Protein AF-A0A450Y721-F1 (afdb_monomer_lite)

Sequence (202 aa):
MKQEQLNRITELVCGIVNGYVQFIPASYPIFHYACNVLQFAWAVDANLEQLTRARTPQRGKEDDSDPEPIRKMDSSLSSEPRQPQPKLQPRPLVFIKEALLSELPAEHRCWTGNDANKRGYNGRIPAGENPVYLELHWRKDSKASRKLVGGFILDVTALEKEGYLVGLSDGDIRVRLMREPDGRVYVGRSVEKRIPIGEVST

Radius of gyration: 28.87 Å; chains: 1; bounding box: 76×50×80 Å

Structure (mmCIF, N/CA/C/O backbone):
data_AF-A0A450Y721-F1
#
_entry.id   AF-A0A450Y721-F1
#
loop_
_atom_site.group_PDB
_atom_site.id
_atom_site.type_symbol
_atom_site.label_atom_id
_atom_site.label_alt_id
_atom_site.label_comp_id
_atom_site.label_asym_id
_atom_site.label_entity_id
_atom_site.label_seq_id
_atom_site.pdbx_PDB_ins_code
_atom_site.Cartn_x
_atom_site.Cartn_y
_atom_site.Cartn_z
_atom_site.occupancy
_atom_site.B_iso_or_equiv
_atom_site.auth_seq_id
_atom_site.auth_comp_id
_atom_site.auth_asym_id
_atom_site.auth_atom_id
_atom_site.pdbx_PDB_model_num
ATOM 1 N N . MET A 1 1 ? -58.590 12.164 -2.525 1.00 57.12 1 MET A N 1
ATOM 2 C CA . MET A 1 1 ? -58.263 11.431 -3.772 1.00 57.12 1 MET A CA 1
ATOM 3 C C . MET A 1 1 ? -56.790 11.482 -4.192 1.00 57.12 1 MET A C 1
ATOM 5 O O . MET A 1 1 ? -56.343 10.506 -4.769 1.00 57.12 1 MET A O 1
ATOM 9 N N . LYS A 1 2 ? -56.000 12.534 -3.910 1.00 58.25 2 LYS A N 1
ATOM 10 C CA . LYS A 1 2 ? -54.572 12.569 -4.317 1.00 58.25 2 LYS A CA 1
ATOM 11 C C . LYS A 1 2 ? -53.644 11.643 -3.502 1.00 58.25 2 LYS A C 1
ATOM 13 O O . LYS A 1 2 ? -52.660 11.157 -4.041 1.00 58.25 2 LYS A O 1
ATOM 18 N N . GLN A 1 3 ? -53.982 11.357 -2.240 1.00 57.00 3 GLN A N 1
ATOM 19 C CA . GLN A 1 3 ? -53.162 10.529 -1.339 1.00 57.00 3 GLN A CA 1
ATOM 20 C C . GLN A 1 3 ? -53.072 9.055 -1.782 1.00 57.00 3 GLN A C 1
ATOM 22 O O . GLN A 1 3 ? -52.007 8.452 -1.724 1.00 57.00 3 GLN A O 1
ATOM 27 N N . GLU A 1 4 ? -54.175 8.477 -2.271 1.00 65.31 4 GLU A N 1
ATOM 28 C CA . GLU A 1 4 ? -54.219 7.059 -2.666 1.00 65.31 4 GLU A CA 1
ATOM 29 C C . GLU A 1 4 ? -53.397 6.763 -3.924 1.00 65.31 4 GLU A C 1
ATOM 31 O O . GLU A 1 4 ? -52.834 5.677 -4.051 1.00 65.31 4 GLU A O 1
ATOM 36 N N . GLN A 1 5 ? -53.287 7.726 -4.845 1.00 63.75 5 GLN A N 1
ATOM 37 C CA . GLN A 1 5 ? -52.434 7.562 -6.023 1.00 63.75 5 GLN A CA 1
ATOM 38 C C . GLN A 1 5 ? -50.950 7.568 -5.661 1.00 63.75 5 GLN A C 1
ATOM 40 O O . GLN A 1 5 ? -50.189 6.804 -6.251 1.00 63.75 5 GLN A O 1
ATOM 45 N N . LEU A 1 6 ? -50.547 8.369 -4.668 1.00 66.94 6 LEU A N 1
ATOM 46 C CA . LEU A 1 6 ? -49.163 8.392 -4.204 1.00 66.94 6 LEU A CA 1
ATOM 47 C C . LEU A 1 6 ? -48.770 7.042 -3.587 1.00 66.94 6 LEU A C 1
ATOM 49 O O . LEU A 1 6 ? -47.728 6.497 -3.934 1.00 66.94 6 LEU A O 1
ATOM 53 N N . ASN A 1 7 ? -49.643 6.454 -2.762 1.00 70.69 7 ASN A N 1
ATOM 54 C CA . ASN A 1 7 ? -49.377 5.156 -2.135 1.00 70.69 7 ASN A CA 1
ATOM 55 C C . ASN A 1 7 ? -49.249 4.022 -3.162 1.00 70.69 7 ASN A C 1
ATOM 57 O O . ASN A 1 7 ? -48.332 3.213 -3.059 1.00 70.69 7 ASN A O 1
ATOM 61 N N . ARG A 1 8 ? -50.095 4.003 -4.202 1.00 69.81 8 ARG A N 1
ATOM 62 C CA . ARG A 1 8 ? -50.009 2.980 -5.260 1.00 69.81 8 ARG A CA 1
ATOM 63 C C . ARG A 1 8 ? -48.733 3.079 -6.092 1.00 69.81 8 ARG A C 1
ATOM 65 O O . ARG A 1 8 ? -48.189 2.054 -6.493 1.00 69.81 8 ARG A O 1
ATOM 72 N N . ILE A 1 9 ? -48.255 4.294 -6.363 1.00 73.06 9 ILE A N 1
ATOM 73 C CA . ILE A 1 9 ? -46.997 4.494 -7.096 1.00 73.06 9 ILE A CA 1
ATOM 74 C C . ILE A 1 9 ? -45.816 4.036 -6.236 1.00 73.06 9 ILE A C 1
ATOM 76 O O . ILE A 1 9 ? -44.946 3.324 -6.732 1.00 73.06 9 ILE A O 1
ATOM 80 N N . THR A 1 10 ? -45.809 4.379 -4.947 1.00 74.00 10 THR A N 1
ATOM 81 C CA . THR A 1 10 ? -44.752 3.959 -4.020 1.00 74.00 10 THR A CA 1
ATOM 82 C C . THR A 1 10 ? -44.690 2.438 -3.883 1.00 74.00 10 THR A C 1
ATOM 84 O O . THR A 1 10 ? -43.612 1.863 -4.001 1.00 74.00 10 THR A O 1
ATOM 87 N N . GLU A 1 11 ? -45.832 1.765 -3.723 1.00 75.62 11 GLU A N 1
ATOM 88 C CA . GLU A 1 11 ? -45.885 0.298 -3.645 1.00 75.62 11 GLU A CA 1
ATOM 89 C C . GLU A 1 11 ? -45.381 -0.377 -4.929 1.00 75.62 11 GLU A C 1
ATOM 91 O O . GLU A 1 11 ? -44.625 -1.348 -4.857 1.00 75.62 11 GLU A O 1
ATOM 96 N N . LEU A 1 12 ? -45.727 0.165 -6.103 1.00 75.31 12 LEU A N 1
ATOM 97 C CA . LEU A 1 12 ? -45.249 -0.343 -7.390 1.00 75.31 12 LEU A CA 1
ATOM 98 C C . LEU A 1 12 ? -43.723 -0.217 -7.516 1.00 75.31 12 LEU A C 1
ATOM 100 O O . LEU A 1 12 ? -43.051 -1.170 -7.911 1.00 75.31 12 LEU A O 1
ATOM 104 N N . VAL A 1 13 ? -43.169 0.945 -7.158 1.00 73.62 13 VAL A N 1
ATOM 105 C CA . VAL A 1 13 ? -41.721 1.190 -7.216 1.00 73.62 13 VAL A CA 1
ATOM 106 C C . VAL A 1 13 ? -40.985 0.284 -6.228 1.00 73.62 13 VAL A C 1
ATOM 108 O O . VAL A 1 13 ? -40.003 -0.353 -6.607 1.00 73.62 13 VAL A O 1
ATOM 111 N N . CYS A 1 14 ? -41.486 0.144 -4.998 1.00 72.94 14 CYS A N 1
ATOM 112 C CA . CYS A 1 14 ? -40.906 -0.759 -4.006 1.00 72.94 14 CYS A CA 1
ATOM 113 C C . CYS A 1 14 ? -40.940 -2.223 -4.467 1.00 72.94 14 CYS A C 1
ATOM 115 O O . CYS A 1 14 ? -39.942 -2.924 -4.309 1.00 72.94 14 CYS A O 1
ATOM 117 N N . GLY A 1 15 ? -42.036 -2.678 -5.083 1.00 73.75 15 GLY A N 1
ATOM 118 C CA . GLY A 1 15 ? -42.156 -4.042 -5.606 1.00 73.75 15 GLY A CA 1
ATOM 119 C C . GLY A 1 15 ? -41.152 -4.350 -6.720 1.00 73.75 15 GLY A C 1
ATOM 120 O O . GLY A 1 15 ? -40.503 -5.397 -6.693 1.00 73.75 15 GLY A O 1
ATOM 121 N N . ILE A 1 16 ? -40.965 -3.418 -7.662 1.00 71.25 16 ILE A N 1
ATOM 122 C CA . ILE A 1 16 ? -39.986 -3.561 -8.751 1.00 71.25 16 ILE A CA 1
ATOM 123 C C . ILE A 1 16 ? -38.564 -3.611 -8.184 1.00 71.25 16 ILE A C 1
ATOM 125 O O . ILE A 1 16 ? -37.796 -4.506 -8.533 1.00 71.25 16 ILE A O 1
ATOM 129 N N . VAL A 1 17 ? -38.217 -2.699 -7.271 1.00 72.75 17 VAL A N 1
ATOM 130 C CA . VAL A 1 17 ? -36.879 -2.662 -6.662 1.00 72.75 17 VAL A CA 1
ATOM 131 C C . VAL A 1 17 ? -36.587 -3.962 -5.909 1.00 72.75 17 VAL A C 1
ATOM 133 O O . VAL A 1 17 ? -35.519 -4.540 -6.096 1.00 72.75 17 VAL A O 1
ATOM 136 N N . ASN A 1 18 ? -37.542 -4.483 -5.133 1.00 71.75 18 ASN A N 1
ATOM 137 C CA . ASN A 1 18 ? -37.335 -5.714 -4.365 1.00 71.75 18 ASN A CA 1
ATOM 138 C C . ASN A 1 18 ? -37.150 -6.951 -5.258 1.00 71.75 18 ASN A C 1
ATOM 140 O O . ASN A 1 18 ? -36.346 -7.825 -4.938 1.00 71.75 18 ASN A O 1
ATOM 144 N N . GLY A 1 19 ? -37.853 -7.011 -6.395 1.00 70.00 19 GLY A N 1
ATOM 145 C CA . GLY A 1 19 ? -37.678 -8.077 -7.381 1.00 70.00 19 GLY A CA 1
ATOM 146 C C . GLY A 1 19 ? -36.284 -8.067 -8.009 1.00 70.00 19 GLY A C 1
ATOM 147 O O . GLY A 1 19 ? -35.647 -9.111 -8.096 1.00 70.00 19 GLY A O 1
ATOM 148 N N . TYR A 1 20 ? -35.770 -6.892 -8.384 1.00 63.34 20 TYR A N 1
ATOM 149 C CA . TYR A 1 20 ? -34.444 -6.767 -9.003 1.00 63.34 20 TYR A CA 1
ATOM 150 C C . TYR A 1 20 ? -33.285 -6.989 -8.023 1.00 63.34 20 TYR A C 1
ATOM 152 O O . TYR A 1 20 ? -32.256 -7.531 -8.423 1.00 63.34 20 TYR A O 1
ATOM 160 N N . VAL A 1 21 ? -33.452 -6.636 -6.744 1.00 63.94 21 VAL A N 1
ATOM 161 C CA . VAL A 1 21 ? -32.428 -6.850 -5.704 1.00 63.94 21 VAL A CA 1
ATOM 162 C C . VAL A 1 21 ? -32.103 -8.338 -5.513 1.00 63.94 21 VAL A C 1
ATOM 164 O O . VAL A 1 21 ? -30.959 -8.671 -5.219 1.00 63.94 21 VAL A O 1
ATOM 167 N N . GLN A 1 22 ? -33.051 -9.248 -5.761 1.00 62.72 22 GLN A N 1
ATOM 168 C CA . GLN A 1 22 ? -32.818 -10.696 -5.639 1.00 62.72 22 GLN A CA 1
ATOM 169 C C . GLN A 1 22 ? -32.017 -11.306 -6.802 1.00 62.72 22 GLN A C 1
ATOM 171 O O . GLN A 1 22 ? -31.478 -12.400 -6.656 1.00 62.72 22 GLN A O 1
ATOM 176 N N . PHE A 1 23 ? -31.909 -10.614 -7.942 1.00 62.78 23 PHE A N 1
ATOM 177 C CA . PHE A 1 23 ? -31.163 -11.094 -9.115 1.00 62.78 23 PHE A CA 1
ATOM 178 C C . PHE A 1 23 ? -29.734 -10.550 -9.199 1.00 62.78 23 PHE A C 1
ATOM 180 O O . PHE A 1 23 ? -28.995 -10.910 -10.116 1.00 62.78 23 PHE A O 1
ATOM 187 N N . ILE A 1 24 ? -29.327 -9.690 -8.263 1.00 58.62 24 ILE A N 1
ATOM 188 C CA . ILE A 1 24 ? -27.982 -9.121 -8.239 1.00 58.62 24 ILE A CA 1
ATOM 189 C C . ILE A 1 24 ? -27.098 -10.009 -7.353 1.00 58.62 24 ILE A C 1
ATOM 191 O O . ILE A 1 24 ? -27.378 -10.151 -6.162 1.00 58.62 24 ILE A O 1
ATOM 195 N N . PRO A 1 25 ? -26.021 -10.609 -7.893 1.00 59.34 25 PRO A N 1
ATOM 196 C CA . PRO A 1 25 ? -25.064 -11.356 -7.088 1.00 59.34 25 PRO A CA 1
ATOM 197 C C . PRO A 1 25 ? -24.488 -10.455 -5.992 1.00 59.34 25 PRO A C 1
ATOM 199 O O . PRO A 1 25 ? -24.075 -9.329 -6.277 1.00 59.34 25 PRO A O 1
ATOM 202 N N . ALA A 1 26 ? -24.401 -10.962 -4.759 1.00 58.34 26 ALA A N 1
ATOM 203 C CA . ALA A 1 26 ? -23.894 -10.236 -3.584 1.00 58.34 26 ALA A CA 1
ATOM 204 C C . ALA A 1 26 ? -22.442 -9.714 -3.719 1.00 58.34 26 ALA A C 1
ATOM 206 O O . ALA A 1 26 ? -21.921 -9.074 -2.815 1.00 58.34 26 ALA A O 1
ATOM 207 N N . SER A 1 27 ? -21.776 -9.983 -4.843 1.00 51.97 27 SER A N 1
ATOM 208 C CA . SER A 1 27 ? -20.380 -9.660 -5.123 1.00 51.97 27 SER A CA 1
ATOM 209 C C . SER A 1 27 ? -20.156 -8.336 -5.866 1.00 51.97 27 SER A C 1
ATOM 211 O O . SER A 1 27 ? -19.014 -8.030 -6.203 1.00 51.97 27 SER A O 1
ATOM 213 N N . TYR A 1 28 ? -21.190 -7.526 -6.136 1.00 60.56 28 TYR A N 1
ATOM 214 C CA . TYR A 1 28 ? -21.007 -6.244 -6.832 1.00 60.56 28 TYR A CA 1
ATOM 215 C C . TYR A 1 28 ? -20.914 -5.041 -5.867 1.00 60.56 28 TYR A C 1
ATOM 217 O O . TYR A 1 28 ? -21.938 -4.558 -5.372 1.00 60.56 28 TYR A O 1
ATOM 225 N N . PRO A 1 29 ? -19.714 -4.459 -5.658 1.00 57.09 29 PRO A N 1
ATOM 226 C CA . PRO A 1 29 ? -19.491 -3.371 -4.694 1.00 57.09 29 PRO A CA 1
ATOM 227 C C . PRO A 1 29 ? -20.223 -2.061 -5.040 1.00 57.09 29 PRO A C 1
ATOM 229 O O . PRO A 1 29 ? -20.464 -1.230 -4.167 1.00 57.09 29 PRO A O 1
ATOM 232 N N . ILE A 1 30 ? -20.629 -1.881 -6.301 1.00 63.06 30 ILE A N 1
ATOM 233 C CA . ILE A 1 30 ? -21.377 -0.701 -6.769 1.00 63.06 30 ILE A CA 1
ATOM 234 C C . ILE A 1 30 ? -22.778 -0.646 -6.134 1.00 63.06 30 ILE A C 1
ATOM 236 O O . ILE A 1 30 ? -23.255 0.435 -5.786 1.00 63.06 30 ILE A O 1
ATOM 240 N N . PHE A 1 31 ? -23.422 -1.799 -5.921 1.00 60.81 31 PHE A N 1
ATOM 241 C CA . PHE A 1 31 ? -24.754 -1.851 -5.314 1.00 60.81 31 PHE A CA 1
ATOM 242 C C . PHE A 1 31 ? -24.711 -1.581 -3.810 1.00 60.81 31 PHE A C 1
ATOM 244 O O . PHE A 1 31 ? -25.568 -0.862 -3.305 1.00 60.81 31 PHE A O 1
ATOM 251 N N . HIS A 1 32 ? -23.669 -2.040 -3.110 1.00 58.03 32 HIS A N 1
ATOM 252 C CA . HIS A 1 32 ? -23.455 -1.684 -1.703 1.00 58.03 32 HIS A CA 1
ATOM 253 C C . HIS A 1 32 ? -23.290 -0.174 -1.510 1.00 58.03 32 HIS A C 1
ATOM 255 O O . HIS A 1 32 ? -23.873 0.398 -0.590 1.00 58.03 32 HIS A O 1
ATOM 261 N N . TYR A 1 33 ? -22.555 0.487 -2.409 1.00 62.91 33 TYR A N 1
ATOM 262 C CA . TYR A 1 33 ? -22.406 1.939 -2.369 1.00 62.91 33 TYR A CA 1
ATOM 263 C C . TYR A 1 33 ? -23.746 2.658 -2.593 1.00 62.91 33 TYR A C 1
ATOM 265 O O . TYR A 1 33 ? -24.112 3.533 -1.812 1.00 62.91 33 TYR A O 1
ATOM 273 N N . ALA A 1 34 ? -24.521 2.251 -3.605 1.00 63.84 34 ALA A N 1
ATOM 274 C CA . ALA A 1 34 ? -25.825 2.853 -3.892 1.00 63.84 34 ALA A CA 1
ATOM 275 C C . ALA A 1 34 ? -26.848 2.637 -2.758 1.00 63.84 34 ALA A C 1
ATOM 277 O O . ALA A 1 34 ? -27.565 3.570 -2.393 1.00 63.84 34 ALA A O 1
ATOM 278 N N . CYS A 1 35 ? -26.884 1.443 -2.156 1.00 63.19 35 CYS A N 1
ATOM 279 C CA . CYS A 1 35 ? -27.754 1.145 -1.016 1.00 63.19 35 CYS A CA 1
ATOM 280 C C . CYS A 1 35 ? -27.382 1.962 0.229 1.00 63.19 35 CYS A C 1
ATOM 282 O O . CYS A 1 35 ? -28.279 2.500 0.878 1.00 63.19 35 CYS A O 1
ATOM 284 N N . ASN A 1 36 ? -26.088 2.125 0.530 1.00 58.69 36 ASN A N 1
ATOM 285 C CA . ASN A 1 36 ? -25.644 2.961 1.650 1.00 58.69 36 ASN A CA 1
ATOM 286 C C . ASN A 1 36 ? -26.001 4.440 1.445 1.00 58.69 36 ASN A C 1
ATOM 288 O O . ASN A 1 36 ? -26.450 5.092 2.384 1.00 58.69 36 ASN A O 1
ATOM 292 N N . VAL A 1 37 ? -25.871 4.969 0.223 1.00 62.88 37 VAL A N 1
ATOM 293 C CA . VAL A 1 37 ? -26.264 6.356 -0.092 1.00 62.88 37 VAL A CA 1
ATOM 294 C C . VAL A 1 37 ? -27.774 6.563 0.080 1.00 62.88 37 VAL A C 1
ATOM 296 O O . VAL A 1 37 ? -28.194 7.572 0.648 1.00 62.88 37 VAL A O 1
ATOM 299 N N . LEU A 1 38 ? -28.597 5.600 -0.348 1.00 60.16 38 LEU A N 1
ATOM 300 C CA . LEU A 1 38 ? -30.054 5.649 -0.171 1.00 60.16 38 LEU A CA 1
ATOM 301 C C . LEU A 1 38 ? -30.474 5.560 1.305 1.00 60.16 38 LEU A C 1
ATOM 303 O O . LEU A 1 38 ? -31.332 6.328 1.736 1.00 60.16 38 LEU A O 1
ATOM 307 N N . GLN A 1 39 ? -29.842 4.689 2.099 1.00 59.72 39 GLN A N 1
ATOM 308 C CA . GLN A 1 39 ? -30.089 4.617 3.545 1.00 59.72 39 GLN A CA 1
ATOM 309 C C . GLN A 1 39 ? -29.704 5.919 4.259 1.00 59.72 39 GLN A C 1
ATOM 311 O O . GLN A 1 39 ? -30.430 6.376 5.143 1.00 59.72 39 GLN A O 1
ATOM 316 N N . PHE A 1 40 ? -28.604 6.554 3.847 1.00 55.31 40 PHE A N 1
ATOM 317 C CA . PHE A 1 40 ? -28.163 7.824 4.421 1.00 55.31 40 PHE A CA 1
ATOM 318 C C . PHE A 1 40 ? -29.139 8.966 4.111 1.00 55.31 40 PHE A C 1
ATOM 320 O O . PHE A 1 40 ? -29.462 9.760 4.992 1.00 55.31 40 PHE A O 1
ATOM 327 N N . ALA A 1 41 ? -29.669 9.018 2.885 1.00 50.47 41 ALA A N 1
ATOM 328 C CA . ALA A 1 41 ? -30.660 10.019 2.495 1.00 50.47 41 ALA A CA 1
ATOM 329 C C . ALA A 1 41 ? -31.963 9.906 3.309 1.00 50.47 41 ALA A C 1
ATOM 331 O O . ALA A 1 41 ? -32.549 10.925 3.663 1.00 50.47 41 ALA A O 1
ATOM 332 N N . TRP A 1 42 ? -32.391 8.690 3.663 1.00 54.09 42 TRP A N 1
ATOM 333 C CA . TRP A 1 42 ? -33.589 8.474 4.487 1.00 54.09 42 TRP A CA 1
ATOM 334 C C . TRP A 1 42 ? -33.360 8.756 5.981 1.00 54.09 42 TRP A C 1
ATOM 336 O O . TRP A 1 42 ? -34.272 9.214 6.667 1.00 54.09 42 TRP A O 1
ATOM 346 N N . ALA A 1 43 ? -32.145 8.549 6.497 1.00 52.62 43 ALA A N 1
ATOM 347 C CA . ALA A 1 43 ? -31.814 8.837 7.896 1.00 52.62 43 ALA A CA 1
ATOM 348 C C . ALA A 1 43 ? -31.705 10.344 8.209 1.00 52.62 43 ALA A C 1
ATOM 350 O O . ALA A 1 43 ? -31.895 10.757 9.358 1.00 52.62 43 ALA A O 1
ATOM 351 N N . VAL A 1 44 ? -31.401 11.175 7.207 1.00 50.22 44 VAL A N 1
ATOM 352 C CA . VAL A 1 44 ? -31.315 12.638 7.364 1.00 50.22 44 VAL A CA 1
ATOM 353 C C . VAL A 1 44 ? -32.697 13.263 7.574 1.00 50.22 44 VAL A C 1
ATOM 355 O O . VAL A 1 44 ? -32.826 14.172 8.394 1.00 50.22 44 VAL A O 1
ATOM 358 N N . ASP A 1 45 ? -33.735 12.737 6.922 1.00 47.91 45 ASP A N 1
ATOM 359 C CA . ASP A 1 45 ? -35.102 13.263 7.043 1.00 47.91 45 ASP A CA 1
ATOM 360 C C . ASP A 1 45 ? -35.683 13.009 8.451 1.00 47.91 45 ASP A C 1
ATOM 362 O O . ASP A 1 45 ? -36.275 13.891 9.071 1.00 47.91 45 ASP A O 1
ATOM 366 N N . ALA A 1 46 ? -35.389 11.840 9.036 1.00 51.62 46 ALA A N 1
ATOM 367 C CA . ALA A 1 46 ? -35.827 11.485 10.390 1.00 51.62 46 ALA A CA 1
ATOM 368 C C . ALA A 1 46 ? -35.151 12.312 11.507 1.00 51.62 46 ALA A C 1
ATOM 370 O O . ALA A 1 46 ? -35.719 12.489 12.586 1.00 51.62 46 ALA A O 1
ATOM 371 N N . ASN A 1 47 ? -33.939 12.829 11.272 1.00 52.53 47 ASN A N 1
ATOM 372 C CA . ASN A 1 47 ? -33.203 13.618 12.267 1.00 52.53 47 ASN A CA 1
ATOM 373 C C . ASN A 1 47 ? -33.581 15.106 12.266 1.00 52.53 47 ASN A C 1
ATOM 375 O O . ASN A 1 47 ? -33.412 15.780 13.287 1.00 52.53 47 ASN A O 1
ATOM 379 N N . LEU A 1 48 ? -34.120 15.628 11.159 1.00 50.41 48 LEU A N 1
ATOM 380 C CA . LEU A 1 48 ? -34.519 17.033 11.075 1.00 50.41 48 LEU A CA 1
ATOM 381 C C . LEU A 1 48 ? -35.732 17.340 11.975 1.00 50.41 48 LEU A C 1
ATOM 383 O O . LEU A 1 48 ? -35.783 18.412 12.582 1.00 50.41 48 LEU A O 1
ATOM 387 N N . GLU A 1 49 ? -36.642 16.376 12.163 1.00 48.38 49 GLU A N 1
ATOM 388 C CA . GLU A 1 49 ? -37.788 16.520 13.074 1.00 48.38 49 GLU A CA 1
ATOM 389 C C . GLU A 1 49 ? -37.403 16.498 14.565 1.00 48.38 49 GLU A C 1
ATOM 391 O O . GLU A 1 49 ? -38.049 17.162 15.381 1.00 48.38 49 GLU A O 1
ATOM 396 N N . GLN A 1 50 ? -36.337 15.787 14.958 1.00 51.16 50 GLN A N 1
ATOM 397 C CA . GLN A 1 50 ? -35.911 15.758 16.366 1.00 51.16 50 GLN A CA 1
ATOM 398 C C . GLN A 1 50 ? -35.241 17.067 16.805 1.00 51.16 50 GLN A C 1
ATOM 400 O O . GLN A 1 50 ? -35.402 17.494 17.952 1.00 51.16 50 GLN A O 1
ATOM 405 N N . LEU A 1 51 ? -34.547 17.755 15.893 1.00 44.22 51 LEU A N 1
ATOM 406 C CA . LEU A 1 51 ? -33.814 18.982 16.210 1.00 44.22 51 LEU A CA 1
ATOM 407 C C . LEU A 1 51 ? -34.742 20.170 16.531 1.00 44.22 51 LEU A C 1
ATOM 409 O O . LEU A 1 51 ? -34.349 21.085 17.255 1.00 44.22 51 LEU A O 1
ATOM 413 N N . THR A 1 52 ? -35.991 20.161 16.051 1.00 45.94 52 THR A N 1
ATOM 414 C CA . THR A 1 52 ? -36.927 21.280 16.270 1.00 45.94 52 THR A CA 1
ATOM 415 C C . THR A 1 52 ? -37.613 21.248 17.645 1.00 45.94 52 THR A C 1
ATOM 417 O O . THR A 1 52 ? -38.220 22.239 18.046 1.00 45.94 52 THR A O 1
ATOM 420 N N . ARG A 1 53 ? -37.502 20.155 18.419 1.00 48.03 53 ARG A N 1
ATOM 421 C CA . ARG A 1 53 ? -38.249 19.982 19.684 1.00 48.03 53 ARG A CA 1
ATOM 422 C C . ARG A 1 53 ? -37.486 20.363 20.962 1.00 48.03 53 ARG A C 1
ATOM 424 O O . ARG A 1 53 ? -38.090 20.394 22.028 1.00 48.03 53 ARG A O 1
ATOM 431 N N . ALA A 1 54 ? -36.190 20.672 20.881 1.00 43.84 54 ALA A N 1
ATOM 432 C CA . ALA A 1 54 ? -35.301 20.737 22.052 1.00 43.84 54 ALA A CA 1
ATOM 433 C C . ALA A 1 54 ? -34.822 22.148 22.467 1.00 43.84 54 ALA A C 1
ATOM 435 O O . ALA A 1 54 ? -33.762 22.280 23.077 1.00 43.84 54 ALA A O 1
ATOM 436 N N . ARG A 1 55 ? -35.560 23.227 22.164 1.00 45.00 55 ARG A N 1
ATOM 437 C CA . ARG A 1 55 ? -35.196 24.580 22.636 1.00 45.00 55 ARG A CA 1
ATOM 438 C C . ARG A 1 55 ? -36.338 25.281 23.366 1.00 45.00 55 ARG A C 1
ATOM 440 O O . ARG A 1 55 ? -37.139 25.996 22.777 1.00 45.00 55 ARG A O 1
ATOM 447 N N . THR A 1 56 ? -36.349 25.144 24.689 1.00 36.50 56 THR A N 1
ATOM 448 C CA . THR A 1 56 ? -36.923 26.131 25.620 1.00 36.50 56 THR A CA 1
ATOM 449 C C . THR A 1 56 ? -36.033 26.179 26.878 1.00 36.50 56 THR A C 1
ATOM 451 O O . THR A 1 56 ? -35.571 25.121 27.303 1.00 36.50 56 THR A O 1
ATOM 454 N N . PRO A 1 57 ? -35.698 27.365 27.431 1.00 47.00 57 PRO A N 1
ATOM 455 C CA . PRO A 1 57 ? -34.527 27.543 28.295 1.00 47.00 57 PRO A CA 1
ATOM 456 C C . PRO A 1 57 ? -34.857 27.466 29.794 1.00 47.00 57 PRO A C 1
ATOM 458 O O . PRO A 1 57 ? -35.905 27.946 30.225 1.00 47.00 57 PRO A O 1
ATOM 461 N N . GLN A 1 58 ? -33.919 26.961 30.604 1.00 39.19 58 GLN A N 1
ATOM 462 C CA . GLN A 1 58 ? -33.925 27.148 32.058 1.00 39.19 58 GLN A CA 1
ATOM 463 C C . GLN A 1 58 ? -32.717 27.963 32.534 1.00 39.19 58 GLN A C 1
ATOM 465 O O . GLN A 1 58 ? -31.619 27.896 31.990 1.00 39.19 58 GLN A O 1
ATOM 470 N N . ARG A 1 59 ? -33.015 28.790 33.535 1.00 39.25 59 ARG A N 1
ATOM 471 C CA . ARG A 1 59 ? -32.299 29.945 34.072 1.00 39.25 59 ARG A CA 1
ATOM 472 C C . ARG A 1 59 ? -31.989 29.678 35.547 1.00 39.25 59 ARG A C 1
ATOM 474 O O . ARG A 1 59 ? -32.865 29.178 36.247 1.00 39.25 59 ARG A O 1
ATOM 481 N N . GLY A 1 60 ? -30.832 30.150 36.013 1.00 36.44 60 GLY A N 1
ATOM 482 C CA . GLY A 1 60 ? -30.450 30.277 37.433 1.00 36.44 60 GLY A CA 1
ATOM 483 C C . GLY A 1 60 ? -29.349 29.291 37.842 1.00 36.44 60 GLY A C 1
ATOM 484 O O . GLY A 1 60 ? -29.306 28.193 37.310 1.00 36.44 60 GLY A O 1
ATOM 485 N N . LYS A 1 61 ? -28.435 29.595 38.763 1.00 40.53 61 LYS A N 1
ATOM 486 C CA . LYS A 1 61 ? -28.175 30.781 39.598 1.00 40.53 61 LYS A CA 1
ATOM 487 C C . LYS A 1 61 ? -26.790 30.568 40.252 1.00 40.53 61 LYS A C 1
ATOM 489 O O . LYS A 1 61 ? -26.353 29.425 40.357 1.00 40.53 61 LYS A O 1
ATOM 494 N N . GLU A 1 62 ? -26.146 31.667 40.629 1.00 44.06 62 GLU A N 1
ATOM 495 C CA . GLU A 1 62 ? -24.861 31.797 41.342 1.00 44.06 62 GLU A CA 1
ATOM 496 C C . GLU A 1 62 ? -24.821 31.146 42.738 1.00 44.06 62 GLU A C 1
ATOM 498 O O . GLU A 1 62 ? -25.868 31.015 43.368 1.00 44.06 62 GLU A O 1
ATOM 503 N N . ASP A 1 63 ? -23.607 30.777 43.178 1.00 38.81 63 ASP A N 1
ATOM 504 C CA . ASP A 1 63 ? -22.963 31.035 44.496 1.00 38.81 63 ASP A CA 1
ATOM 505 C C . ASP A 1 63 ? -21.744 30.086 44.598 1.00 38.81 63 ASP A C 1
ATOM 507 O O . ASP A 1 63 ? -21.884 28.880 44.410 1.00 38.81 63 ASP A O 1
ATOM 511 N N . ASP A 1 64 ? -20.486 30.535 44.572 1.00 42.56 64 ASP A N 1
ATOM 512 C CA . ASP A 1 64 ? -19.691 31.331 45.532 1.00 42.56 64 ASP A CA 1
ATOM 513 C C . ASP A 1 64 ? -19.252 30.563 46.798 1.00 42.56 64 ASP A C 1
ATOM 515 O O . ASP A 1 64 ? -20.046 29.880 47.442 1.00 42.56 64 ASP A O 1
ATOM 519 N N . SER A 1 65 ? -17.982 30.776 47.170 1.00 41.31 65 SER A N 1
ATOM 520 C CA . SER A 1 65 ? -17.249 30.357 48.387 1.00 41.31 65 SER A CA 1
ATOM 521 C C . SER A 1 65 ? -16.311 29.134 48.307 1.00 41.31 65 SER A C 1
ATOM 523 O O . SER A 1 65 ? -16.693 27.993 48.558 1.00 41.31 65 SER A O 1
ATOM 525 N N . ASP A 1 66 ? -15.028 29.440 48.090 1.00 43.50 66 ASP A N 1
ATOM 526 C CA . ASP A 1 66 ? -13.842 28.799 48.704 1.00 43.50 66 ASP A CA 1
ATOM 527 C C . ASP A 1 66 ? -13.432 29.688 49.917 1.00 43.50 66 ASP A C 1
ATOM 529 O O . ASP A 1 66 ? -13.734 30.889 49.852 1.00 43.50 66 ASP A O 1
ATOM 533 N N . PRO A 1 67 ? -12.771 29.222 51.012 1.00 55.81 67 PRO A N 1
ATOM 534 C CA . PRO A 1 67 ? -11.419 28.645 50.933 1.00 55.81 67 PRO A CA 1
ATOM 535 C C . PRO A 1 67 ? -11.035 27.546 51.971 1.00 55.81 67 PRO A C 1
ATOM 537 O O . PRO A 1 67 ? -11.657 27.352 53.015 1.00 55.81 67 PRO A O 1
ATOM 540 N N . GLU A 1 68 ? -9.913 26.884 51.667 1.00 45.44 68 GLU A N 1
ATOM 541 C CA . GLU A 1 68 ? -9.030 25.997 52.465 1.00 45.44 68 GLU A CA 1
ATOM 542 C C . GLU A 1 68 ? -8.755 26.414 53.943 1.00 45.44 68 GLU A C 1
ATOM 544 O O . GLU A 1 68 ? -8.844 27.606 54.254 1.00 45.44 68 GLU A O 1
ATOM 549 N N . PRO A 1 69 ? -8.326 25.501 54.871 1.00 52.06 69 PRO A N 1
ATOM 550 C CA . PRO A 1 69 ? -6.897 25.114 54.946 1.00 52.06 69 PRO A CA 1
ATOM 551 C C . PRO A 1 69 ? -6.508 23.739 55.570 1.00 52.06 69 PRO A C 1
ATOM 553 O O . PRO A 1 69 ? -7.073 23.256 56.548 1.00 52.06 69 PRO A O 1
ATOM 556 N N . ILE A 1 70 ? -5.401 23.191 55.048 1.00 49.03 70 ILE A N 1
ATOM 557 C CA . ILE A 1 70 ? -4.243 22.566 55.733 1.00 49.03 70 ILE A CA 1
ATOM 558 C C . ILE A 1 70 ? -4.513 21.669 56.965 1.00 49.03 70 ILE A C 1
ATOM 560 O O . ILE A 1 70 ? -4.650 22.148 58.091 1.00 49.03 70 ILE A O 1
ATOM 564 N N . ARG A 1 71 ? -4.290 20.353 56.803 1.00 48.91 71 ARG A N 1
ATOM 565 C CA . ARG A 1 71 ? -3.671 19.510 57.847 1.00 48.91 71 ARG A CA 1
ATOM 566 C C . ARG A 1 71 ? -2.612 18.583 57.256 1.00 48.91 71 ARG A C 1
ATOM 568 O O . ARG A 1 71 ? -2.914 17.618 56.565 1.00 48.91 71 ARG A O 1
ATOM 575 N N . LYS A 1 72 ? -1.355 18.894 57.583 1.00 47.88 72 LYS A N 1
ATOM 576 C CA . LYS A 1 72 ? -0.224 17.965 57.540 1.00 47.88 72 LYS A CA 1
ATOM 577 C C . LYS A 1 72 ? -0.448 16.877 58.588 1.00 47.88 72 LYS A C 1
ATOM 579 O O . LYS A 1 72 ? -0.736 17.198 59.739 1.00 47.88 72 LYS A O 1
ATOM 584 N N . MET A 1 73 ? -0.249 15.622 58.210 1.00 56.22 73 MET A N 1
ATOM 585 C CA . MET A 1 73 ? 0.015 14.557 59.167 1.00 56.22 73 MET A CA 1
ATOM 586 C C . MET A 1 73 ? 1.014 13.590 58.541 1.00 56.22 73 MET A C 1
ATOM 588 O O . MET A 1 73 ? 0.698 12.828 57.631 1.00 56.22 73 MET A O 1
ATOM 592 N N . ASP A 1 74 ? 2.250 13.710 59.015 1.00 57.47 74 ASP A N 1
ATOM 593 C CA . ASP A 1 74 ? 3.319 12.744 58.836 1.00 57.47 74 ASP A CA 1
ATOM 594 C C . ASP A 1 74 ? 2.905 11.419 59.479 1.00 57.47 74 ASP A C 1
ATOM 596 O O . ASP A 1 74 ? 2.480 11.410 60.636 1.00 57.47 74 ASP A O 1
ATOM 600 N N . SER A 1 75 ? 3.061 10.299 58.772 1.00 44.44 75 SER A N 1
ATOM 601 C CA . SER A 1 75 ? 3.331 9.003 59.404 1.00 44.44 75 SER A CA 1
ATOM 602 C C . SER A 1 75 ? 3.722 7.936 58.386 1.00 44.44 75 SER A C 1
ATOM 604 O O . SER A 1 75 ? 2.925 7.488 57.570 1.00 44.44 75 SER A O 1
ATOM 606 N N . SER A 1 76 ? 4.963 7.488 58.567 1.00 45.03 76 SER A N 1
ATOM 607 C CA . SER A 1 76 ? 5.339 6.073 58.589 1.00 45.03 76 SER A CA 1
ATOM 608 C C . SER A 1 76 ? 5.437 5.331 57.255 1.00 45.03 76 SER A C 1
ATOM 610 O O . SER A 1 76 ? 4.521 4.661 56.793 1.00 45.03 76 SER A O 1
ATOM 612 N N . LEU A 1 77 ? 6.656 5.398 56.707 1.00 51.19 77 LEU A N 1
ATOM 613 C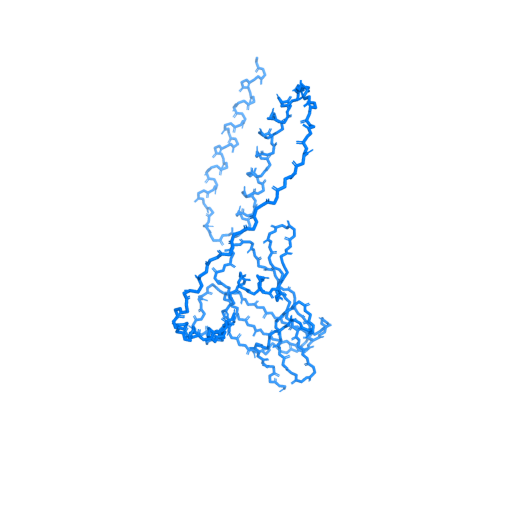 CA . LEU A 1 77 ? 7.473 4.255 56.275 1.00 51.19 77 LEU A CA 1
ATOM 614 C C . LEU A 1 77 ? 6.767 2.885 56.297 1.00 51.19 77 LEU A C 1
ATOM 616 O O . LEU A 1 77 ? 6.699 2.224 57.331 1.00 51.19 77 LEU A O 1
ATOM 620 N N . SER A 1 78 ? 6.387 2.412 55.112 1.00 43.34 78 SER A N 1
ATOM 621 C CA . SER A 1 78 ? 6.403 0.987 54.785 1.00 43.34 78 SER A CA 1
ATOM 622 C C . SER A 1 78 ? 7.249 0.817 53.527 1.00 43.34 78 SER A C 1
ATOM 624 O O . SER A 1 78 ? 6.809 1.045 52.401 1.00 43.34 78 SER A O 1
ATOM 626 N N . SER A 1 79 ? 8.528 0.517 53.731 1.00 46.22 79 SER A N 1
ATOM 627 C CA . SER A 1 79 ? 9.452 0.095 52.683 1.00 46.22 79 SER A CA 1
ATOM 628 C C . SER A 1 79 ? 9.167 -1.362 52.338 1.00 46.22 79 SER A C 1
ATOM 630 O O . SER A 1 79 ? 9.844 -2.274 52.808 1.00 46.22 79 SER A O 1
ATOM 632 N N . GLU A 1 80 ? 8.134 -1.571 51.531 1.00 49.09 80 GLU A N 1
ATOM 633 C CA . GLU A 1 80 ? 7.893 -2.841 50.860 1.00 49.09 80 GLU A CA 1
ATOM 634 C C . GLU A 1 80 ? 8.959 -3.020 49.758 1.00 49.09 80 GLU A C 1
ATOM 636 O O . GLU A 1 80 ? 9.215 -2.072 48.999 1.00 49.09 80 GLU A O 1
ATOM 641 N N . PRO A 1 81 ? 9.634 -4.181 49.657 1.00 49.38 81 PRO A N 1
ATOM 642 C CA . PRO A 1 81 ? 10.615 -4.420 48.611 1.00 49.38 81 PRO A CA 1
ATOM 643 C C . PRO A 1 81 ? 9.902 -4.376 47.262 1.00 49.38 81 PRO A C 1
ATOM 645 O O . PRO A 1 81 ? 9.217 -5.321 46.876 1.00 49.38 81 PRO A O 1
ATOM 648 N N . ARG A 1 82 ? 10.052 -3.262 46.536 1.00 41.34 82 ARG A N 1
ATOM 649 C CA . ARG A 1 82 ? 9.634 -3.158 45.138 1.00 41.34 82 ARG A CA 1
ATOM 650 C C . ARG A 1 82 ? 10.371 -4.248 44.372 1.00 41.34 82 ARG A C 1
ATOM 652 O O . ARG A 1 82 ? 11.538 -4.080 44.018 1.00 41.34 82 ARG A O 1
ATOM 659 N N . GLN A 1 83 ? 9.688 -5.368 44.133 1.00 59.41 83 GLN A N 1
ATOM 660 C CA . GLN A 1 83 ? 10.089 -6.316 43.108 1.00 59.41 83 GLN A CA 1
ATOM 661 C C . GLN A 1 83 ? 10.397 -5.503 41.845 1.00 59.41 83 GLN A C 1
ATOM 663 O O . GLN A 1 83 ? 9.605 -4.619 41.494 1.00 59.41 83 GLN A O 1
ATOM 668 N N . PRO A 1 84 ? 11.532 -5.750 41.170 1.00 54.91 84 PRO A N 1
ATOM 669 C CA . PRO A 1 84 ? 11.799 -5.124 39.893 1.00 54.91 84 PRO A CA 1
ATOM 670 C C . PRO A 1 84 ? 10.642 -5.496 38.971 1.00 54.91 84 PRO A C 1
ATOM 672 O O . PRO A 1 84 ? 10.524 -6.650 38.558 1.00 54.91 84 PRO A O 1
ATOM 675 N N . GLN A 1 85 ? 9.759 -4.535 38.684 1.00 53.56 85 GLN A N 1
ATOM 676 C CA . GLN A 1 85 ? 8.789 -4.706 37.618 1.00 53.56 85 GLN A CA 1
ATOM 677 C C . GLN A 1 85 ? 9.602 -5.096 36.384 1.00 53.56 85 GLN A C 1
ATOM 679 O O . GLN A 1 85 ? 10.555 -4.377 36.049 1.00 53.56 85 GLN A O 1
ATOM 684 N N . PRO A 1 86 ? 9.307 -6.239 35.742 1.00 50.72 86 PRO A N 1
ATOM 685 C CA . PRO A 1 86 ? 9.973 -6.587 34.506 1.00 50.72 86 PRO A CA 1
ATOM 686 C C . PRO A 1 86 ? 9.743 -5.407 33.574 1.00 50.72 86 PRO A C 1
ATOM 688 O O . PRO A 1 86 ? 8.597 -5.079 33.266 1.00 50.72 86 PRO A O 1
ATOM 691 N N . LYS A 1 87 ? 10.831 -4.713 33.205 1.00 41.91 87 LYS A N 1
ATOM 692 C CA . LYS A 1 87 ? 10.808 -3.684 32.167 1.00 41.91 87 LYS A CA 1
ATOM 693 C C . LYS A 1 87 ? 10.063 -4.320 31.006 1.00 41.91 87 LYS A C 1
ATOM 695 O O . LYS A 1 87 ? 10.585 -5.260 30.409 1.00 41.91 87 LYS A O 1
ATOM 700 N N . LEU A 1 88 ? 8.830 -3.870 30.769 1.00 41.81 88 LEU A N 1
ATOM 701 C CA . LEU A 1 88 ? 8.019 -4.259 29.627 1.00 41.81 88 LEU A CA 1
ATOM 702 C C . LEU A 1 88 ? 8.843 -3.860 28.413 1.00 41.81 88 LEU A C 1
ATOM 704 O O . LEU A 1 88 ? 8.836 -2.702 28.002 1.00 41.81 88 LEU A O 1
ATOM 708 N N . GLN A 1 89 ? 9.658 -4.789 27.919 1.00 41.78 89 GLN A N 1
ATOM 709 C CA . GLN A 1 89 ? 10.387 -4.570 26.690 1.00 41.78 89 GLN A CA 1
ATOM 710 C C . GLN A 1 89 ? 9.311 -4.300 25.639 1.00 41.78 89 GLN A C 1
ATOM 712 O O . GLN A 1 89 ? 8.370 -5.099 25.548 1.00 41.78 89 GLN A O 1
ATOM 717 N N . PRO A 1 90 ? 9.378 -3.169 24.916 1.00 49.06 90 PRO A N 1
ATOM 718 C CA . PRO A 1 90 ? 8.425 -2.888 23.864 1.00 49.06 90 PRO A CA 1
ATOM 719 C C . PRO A 1 90 ? 8.477 -4.069 22.905 1.00 49.06 90 PRO A C 1
ATOM 721 O O . PRO A 1 90 ? 9.493 -4.308 22.252 1.00 49.06 90 PRO A O 1
ATOM 724 N N . ARG A 1 91 ? 7.409 -4.872 22.889 1.00 49.09 91 ARG A N 1
ATOM 725 C CA . ARG A 1 91 ? 7.280 -5.938 21.902 1.00 49.09 91 ARG A CA 1
ATOM 726 C C . ARG A 1 91 ? 7.347 -5.248 20.543 1.00 49.09 91 ARG A C 1
ATOM 728 O O . ARG A 1 91 ? 6.645 -4.248 20.377 1.00 49.09 91 ARG A O 1
ATOM 735 N N . PRO A 1 92 ? 8.168 -5.728 19.597 1.00 56.69 92 PRO A N 1
ATOM 736 C CA . PRO A 1 92 ? 8.133 -5.215 18.241 1.00 56.69 92 PRO A CA 1
ATOM 737 C C . PRO A 1 92 ? 6.704 -5.397 17.730 1.00 56.69 92 PRO A C 1
ATOM 739 O O . PRO A 1 92 ? 6.258 -6.521 17.502 1.00 56.69 92 PRO A O 1
ATOM 742 N N . LEU A 1 93 ? 5.945 -4.307 17.653 1.00 59.94 93 LEU A N 1
ATOM 743 C CA . LEU A 1 93 ? 4.624 -4.328 17.056 1.00 59.94 93 LEU A CA 1
ATOM 744 C C . LEU A 1 93 ? 4.859 -4.453 15.554 1.00 59.94 93 LEU A C 1
ATOM 746 O O . LEU A 1 93 ? 5.244 -3.500 14.878 1.00 59.94 93 LEU A O 1
ATOM 750 N N . VAL A 1 94 ? 4.731 -5.676 15.048 1.00 83.56 94 VAL A N 1
ATOM 751 C CA . VAL A 1 94 ? 4.864 -5.961 13.622 1.00 83.56 94 VAL A CA 1
ATOM 752 C C . VAL A 1 94 ? 3.546 -5.567 12.966 1.00 83.56 94 VAL A C 1
ATOM 754 O O . VAL A 1 94 ? 2.636 -6.375 12.830 1.00 83.56 94 VAL A O 1
ATOM 757 N N . PHE A 1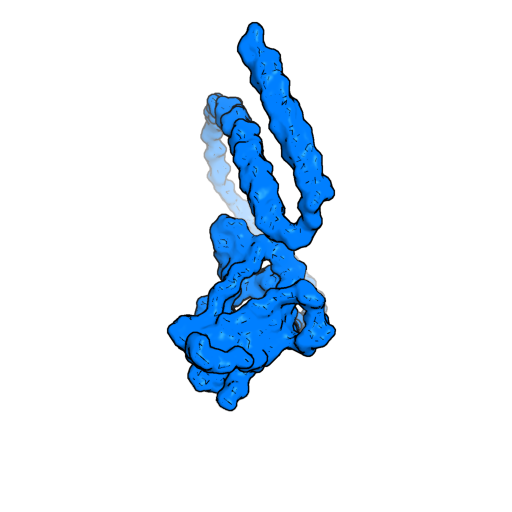 95 ? 3.425 -4.289 12.613 1.00 91.88 95 PHE A N 1
ATOM 758 C CA . PHE A 1 95 ? 2.231 -3.730 11.970 1.00 91.88 95 PHE A CA 1
ATOM 759 C C . PHE A 1 95 ? 2.015 -4.235 10.537 1.00 91.88 95 PHE A C 1
ATOM 761 O O . PHE A 1 95 ? 0.942 -4.076 9.958 1.00 91.88 95 PHE A O 1
ATOM 768 N N . ILE A 1 96 ? 3.074 -4.778 9.939 1.00 93.94 96 ILE A N 1
ATOM 769 C CA . ILE A 1 96 ? 3.106 -5.242 8.559 1.00 93.94 96 ILE A CA 1
ATOM 770 C C . ILE A 1 96 ? 3.817 -6.575 8.562 1.00 93.94 96 ILE A C 1
ATOM 772 O O . ILE A 1 96 ? 4.980 -6.661 8.958 1.00 93.94 96 ILE A O 1
ATOM 776 N N . LYS A 1 97 ? 3.114 -7.603 8.111 1.00 95.38 97 LYS A N 1
ATOM 777 C CA . LYS A 1 97 ? 3.667 -8.936 7.937 1.00 95.38 97 LYS A CA 1
ATOM 778 C C . LYS A 1 97 ? 3.866 -9.191 6.449 1.00 95.38 97 LYS A C 1
ATOM 780 O O . LYS A 1 97 ? 2.923 -9.068 5.672 1.00 95.38 97 LYS A O 1
ATOM 785 N N . GLU A 1 98 ? 5.081 -9.550 6.061 1.00 94.94 98 GLU A N 1
ATOM 786 C CA . GLU A 1 98 ? 5.346 -10.087 4.729 1.00 94.94 98 GLU A CA 1
ATOM 787 C C . GLU A 1 98 ? 4.739 -11.492 4.616 1.00 94.94 98 GLU A C 1
ATOM 789 O O . GLU A 1 98 ? 4.802 -12.287 5.558 1.00 94.94 98 GLU A O 1
ATOM 794 N N . ALA A 1 99 ? 4.103 -11.770 3.484 1.00 94.06 99 ALA A N 1
ATOM 795 C CA . ALA A 1 99 ? 3.431 -13.027 3.197 1.00 94.06 99 ALA A CA 1
ATOM 796 C C . ALA A 1 99 ? 3.751 -13.471 1.770 1.00 94.06 99 ALA A C 1
ATOM 798 O O . ALA A 1 99 ? 3.926 -12.651 0.862 1.00 94.06 99 ALA A O 1
ATOM 799 N N . LEU A 1 100 ? 3.796 -14.784 1.555 1.00 94.56 100 LEU A N 1
ATOM 800 C CA . LEU A 1 100 ? 3.899 -15.319 0.202 1.00 94.56 100 LEU A CA 1
ATOM 801 C C . LEU A 1 100 ? 2.612 -14.998 -0.568 1.00 94.56 100 LEU A C 1
ATOM 803 O O . LEU A 1 100 ? 1.525 -14.994 0.006 1.00 94.56 100 LEU A O 1
ATOM 807 N N . LEU A 1 101 ? 2.700 -14.783 -1.884 1.00 94.31 101 LEU A N 1
ATOM 808 C CA . LEU A 1 101 ? 1.505 -14.510 -2.698 1.00 94.31 101 LEU A CA 1
ATOM 809 C C . LEU A 1 101 ? 0.468 -15.639 -2.619 1.00 94.31 101 LEU A C 1
ATOM 811 O O . LEU A 1 101 ? -0.727 -15.379 -2.659 1.00 94.31 101 LEU A O 1
ATOM 815 N N . SER A 1 102 ? 0.920 -16.883 -2.449 1.00 94.25 102 SER A N 1
ATOM 816 C CA . SER A 1 102 ? 0.054 -18.049 -2.256 1.00 94.25 102 SER A CA 1
ATOM 817 C C . SER A 1 102 ? -0.646 -18.093 -0.894 1.00 94.25 102 SER A C 1
ATOM 819 O O . SER A 1 102 ? -1.584 -18.864 -0.728 1.00 94.25 102 SER A O 1
ATOM 821 N N . GLU A 1 103 ? -0.173 -17.324 0.089 1.00 93.62 103 GLU A N 1
ATOM 822 C CA . GLU A 1 103 ? -0.788 -17.206 1.418 1.00 93.62 103 GLU A CA 1
ATOM 823 C C . GLU A 1 103 ? -1.823 -16.078 1.480 1.00 93.62 103 GLU A C 1
ATOM 825 O O . GLU A 1 103 ? -2.596 -16.002 2.438 1.00 93.62 103 GLU A O 1
ATOM 830 N N . LEU A 1 104 ? -1.844 -15.190 0.480 1.00 94.88 104 LEU A N 1
ATOM 831 C CA . LEU A 1 104 ? -2.874 -14.168 0.381 1.00 94.88 104 LEU A CA 1
ATOM 832 C C . LEU A 1 104 ? -4.212 -14.817 -0.015 1.00 94.88 104 LEU A C 1
ATOM 834 O O . LEU A 1 104 ? -4.238 -15.747 -0.825 1.00 94.88 104 LEU A O 1
ATOM 838 N N . PRO A 1 105 ? -5.344 -14.334 0.526 1.00 95.69 105 PRO A N 1
ATOM 839 C CA . PRO A 1 105 ? -6.660 -14.779 0.088 1.00 95.69 105 PRO A CA 1
ATOM 840 C C . PRO A 1 105 ? -6.862 -14.491 -1.404 1.00 95.69 105 PRO A C 1
ATOM 842 O O . PRO A 1 105 ? -6.271 -13.562 -1.956 1.00 95.69 105 PRO A O 1
ATOM 845 N N . ALA A 1 106 ? -7.738 -15.259 -2.059 1.00 93.25 106 ALA A N 1
ATOM 846 C CA . ALA A 1 106 ? -8.070 -15.042 -3.471 1.00 93.25 106 ALA A CA 1
ATOM 847 C C . ALA A 1 106 ? -8.562 -13.605 -3.728 1.00 93.25 106 ALA A C 1
ATOM 849 O O . ALA A 1 106 ? -8.198 -12.984 -4.724 1.00 93.25 106 ALA A O 1
ATOM 850 N N . GLU A 1 107 ? -9.331 -13.061 -2.784 1.00 93.31 107 GLU A N 1
ATOM 851 C CA . GLU A 1 107 ? -9.730 -11.659 -2.747 1.00 93.31 107 GLU A CA 1
ATOM 852 C C . GLU A 1 107 ? -8.707 -10.852 -1.940 1.00 93.31 107 GLU A C 1
ATOM 854 O O . GLU A 1 107 ? -8.798 -10.722 -0.721 1.00 93.31 107 GLU A O 1
ATOM 859 N N . HIS A 1 108 ? -7.706 -10.312 -2.628 1.00 96.12 108 HIS A N 1
ATOM 860 C CA . HIS A 1 108 ? -6.744 -9.374 -2.057 1.00 96.12 108 HIS A CA 1
ATOM 861 C C . HIS A 1 108 ? -6.606 -8.143 -2.954 1.00 96.12 108 HIS A C 1
ATOM 863 O O . HIS A 1 108 ? -6.977 -8.136 -4.131 1.00 96.12 108 HIS A O 1
ATOM 869 N N . ARG A 1 109 ? -6.062 -7.060 -2.399 1.00 97.06 109 ARG A N 1
ATOM 870 C CA . ARG A 1 109 ? -5.830 -5.833 -3.162 1.00 97.06 109 ARG A CA 1
ATOM 871 C C . ARG A 1 109 ? -4.546 -5.970 -3.960 1.00 97.06 109 ARG A C 1
ATOM 873 O O . ARG A 1 109 ? -3.507 -6.288 -3.401 1.00 97.06 109 ARG A O 1
ATOM 880 N N . CYS A 1 110 ? -4.593 -5.641 -5.244 1.00 97.25 110 CYS A N 1
ATOM 881 C CA . CYS A 1 110 ? -3.403 -5.551 -6.080 1.00 97.25 110 CYS A CA 1
ATOM 882 C C . CYS A 1 110 ? -3.102 -4.080 -6.391 1.00 97.25 110 CYS A C 1
ATOM 884 O O . CYS A 1 110 ? -3.807 -3.446 -7.181 1.00 97.25 110 CYS A O 1
ATOM 886 N N . TRP A 1 111 ? -2.049 -3.521 -5.792 1.00 97.12 111 TRP A N 1
ATOM 887 C CA . TRP A 1 111 ? -1.627 -2.140 -6.049 1.00 97.12 111 TRP A CA 1
ATOM 888 C C . TRP A 1 111 ? -0.351 -2.075 -6.874 1.00 97.12 111 TRP A C 1
ATOM 890 O O . TRP A 1 111 ? 0.498 -2.962 -6.842 1.00 97.12 111 TRP A O 1
ATOM 900 N N . THR A 1 112 ? -0.206 -0.999 -7.645 1.00 96.38 112 THR A N 1
ATOM 901 C CA . THR A 1 112 ? 0.975 -0.775 -8.483 1.00 96.38 112 THR A CA 1
ATOM 902 C C . THR A 1 112 ? 1.483 0.648 -8.314 1.00 96.38 112 THR A C 1
ATOM 904 O O . THR A 1 112 ? 0.860 1.601 -8.788 1.00 96.38 112 THR A O 1
ATOM 907 N N . GLY A 1 113 ? 2.636 0.788 -7.662 1.00 94.44 113 GLY A N 1
ATOM 908 C CA . GLY A 1 113 ? 3.367 2.047 -7.599 1.00 94.44 113 GLY A CA 1
ATOM 909 C C . GLY A 1 113 ? 4.080 2.377 -8.904 1.00 94.44 113 GLY A C 1
ATOM 910 O O . GLY A 1 113 ? 4.335 1.506 -9.738 1.00 94.44 113 GLY A O 1
ATOM 911 N N . ASN A 1 114 ? 4.359 3.663 -9.109 1.00 93.75 114 ASN A N 1
ATOM 912 C CA . ASN A 1 114 ? 4.981 4.160 -10.331 1.00 93.75 114 ASN A CA 1
ATOM 913 C C . ASN A 1 114 ? 5.992 5.270 -10.019 1.00 93.75 114 ASN A C 1
ATOM 915 O O . ASN A 1 114 ? 5.624 6.265 -9.389 1.00 93.75 114 ASN A O 1
ATOM 919 N N . ASP A 1 115 ? 7.230 5.152 -10.513 1.00 90.25 115 ASP A N 1
ATOM 920 C CA . ASP A 1 115 ? 8.235 6.209 -10.327 1.00 90.25 115 ASP A CA 1
ATOM 921 C C . ASP A 1 115 ? 7.859 7.518 -11.026 1.00 90.25 115 ASP A C 1
ATOM 923 O O . ASP A 1 115 ? 8.134 8.595 -10.490 1.00 90.25 115 ASP A O 1
ATOM 927 N N . ALA A 1 116 ? 7.136 7.448 -12.149 1.00 88.00 116 ALA A N 1
ATOM 928 C CA . ALA A 1 116 ? 6.651 8.628 -12.862 1.00 88.00 116 ALA A CA 1
ATOM 929 C C . ALA A 1 116 ? 5.671 9.475 -12.026 1.00 88.00 116 ALA A C 1
ATOM 931 O O . ALA A 1 116 ? 5.599 10.690 -12.202 1.00 88.00 116 ALA A O 1
ATOM 932 N N . ASN A 1 117 ? 4.947 8.869 -11.078 1.00 84.06 117 ASN A N 1
ATOM 933 C CA . ASN A 1 117 ? 4.021 9.581 -10.196 1.00 84.06 117 ASN A CA 1
ATOM 934 C C . ASN A 1 117 ? 4.703 9.990 -8.885 1.00 84.06 117 ASN A C 1
ATOM 936 O O . ASN A 1 117 ? 4.313 9.561 -7.798 1.00 84.06 117 ASN A O 1
ATOM 940 N N . LYS A 1 118 ? 5.770 10.792 -8.994 1.00 83.56 118 LYS A N 1
ATOM 941 C CA . LYS A 1 118 ? 6.563 11.254 -7.840 1.00 83.56 118 LYS A CA 1
ATOM 942 C C . LYS A 1 118 ? 7.051 10.096 -6.950 1.00 83.56 118 LYS A C 1
ATOM 944 O O . LYS A 1 118 ? 7.124 10.256 -5.733 1.00 83.56 118 LYS A O 1
ATOM 949 N N . ARG A 1 119 ? 7.356 8.932 -7.545 1.00 84.75 119 ARG A N 1
ATOM 950 C CA . ARG A 1 119 ? 7.818 7.720 -6.836 1.00 84.75 119 ARG A CA 1
ATOM 951 C C . ARG A 1 119 ? 6.904 7.270 -5.705 1.00 84.75 119 ARG A C 1
ATOM 953 O O . ARG A 1 119 ? 7.371 6.795 -4.671 1.00 84.75 119 ARG A O 1
ATOM 960 N N . GLY A 1 120 ? 5.596 7.405 -5.897 1.00 90.19 120 GLY A N 1
ATOM 961 C CA . GLY A 1 120 ? 4.637 7.002 -4.886 1.00 90.19 120 GLY A CA 1
ATOM 962 C C . GLY A 1 120 ? 3.354 6.404 -5.432 1.00 90.19 120 GLY A C 1
ATOM 963 O O . GLY A 1 120 ? 3.034 6.469 -6.619 1.00 90.19 120 GLY A O 1
ATOM 964 N N . TYR A 1 121 ? 2.601 5.830 -4.506 1.00 93.69 121 TYR A N 1
ATOM 965 C CA . TYR A 1 121 ? 1.242 5.363 -4.711 1.00 93.69 121 TYR A CA 1
ATOM 966 C C . TYR A 1 121 ? 0.381 5.825 -3.541 1.00 93.69 121 TYR A C 1
ATOM 968 O O . TYR A 1 121 ? 0.848 5.858 -2.404 1.00 93.69 121 TYR A O 1
ATOM 976 N N . ASN A 1 122 ? -0.870 6.182 -3.822 1.00 94.69 122 ASN A N 1
ATOM 977 C CA . ASN A 1 122 ? -1.857 6.485 -2.796 1.00 94.69 122 ASN A CA 1
ATOM 978 C C . ASN A 1 122 ? -3.004 5.488 -2.936 1.00 94.69 122 ASN A C 1
ATOM 980 O O . ASN A 1 122 ? -3.742 5.536 -3.917 1.00 94.69 122 ASN A O 1
ATOM 984 N N . GLY A 1 123 ? -3.115 4.589 -1.968 1.00 94.88 123 GLY A N 1
ATOM 985 C CA . GLY A 1 123 ? -4.238 3.685 -1.801 1.00 94.88 123 GLY A CA 1
ATOM 986 C C . GLY A 1 123 ? -5.252 4.258 -0.821 1.00 94.88 123 GLY A C 1
ATOM 987 O O . GLY A 1 123 ? -4.923 5.084 0.034 1.00 94.88 123 GLY A O 1
ATOM 988 N N . ARG A 1 124 ? -6.490 3.798 -0.951 1.00 96.62 124 ARG A N 1
ATOM 989 C CA . ARG A 1 124 ? -7.587 4.101 -0.038 1.00 96.62 124 ARG A CA 1
ATOM 990 C C . ARG A 1 124 ? -8.155 2.782 0.468 1.00 96.62 124 ARG A C 1
ATOM 992 O O . ARG A 1 124 ? -8.359 1.865 -0.331 1.00 96.62 124 ARG A O 1
ATOM 999 N N . ILE A 1 125 ? -8.347 2.699 1.776 1.00 96.88 125 ILE A N 1
ATOM 1000 C CA . ILE A 1 125 ? -8.896 1.543 2.477 1.00 96.88 125 ILE A CA 1
ATOM 1001 C C . ILE A 1 125 ? -10.195 2.006 3.149 1.00 96.88 125 ILE A C 1
ATOM 1003 O O . ILE A 1 125 ? -10.140 2.968 3.913 1.00 96.88 125 ILE A O 1
ATOM 1007 N N . PRO A 1 126 ? -11.344 1.387 2.840 1.00 96.00 126 PRO A N 1
ATOM 1008 C CA . PRO A 1 126 ? -12.610 1.653 3.505 1.00 96.00 126 PRO A CA 1
ATOM 1009 C C . PRO A 1 126 ? -12.527 1.573 5.030 1.00 96.00 126 PRO A C 1
ATOM 1011 O O . PRO A 1 126 ? -11.810 0.733 5.580 1.00 96.00 126 PRO A O 1
ATOM 1014 N N . ALA A 1 127 ? -13.308 2.412 5.706 1.00 91.69 127 ALA A N 1
ATOM 1015 C CA . ALA A 1 127 ? -13.483 2.335 7.151 1.00 91.69 127 ALA A CA 1
ATOM 1016 C C . ALA A 1 127 ? -13.863 0.907 7.599 1.00 91.69 127 ALA A C 1
ATOM 1018 O O . ALA A 1 127 ? -14.776 0.290 7.048 1.00 91.69 127 ALA A O 1
ATOM 1019 N N . GLY A 1 128 ? -13.175 0.386 8.618 1.00 92.56 128 GLY A N 1
ATOM 1020 C CA . GLY A 1 128 ? -13.450 -0.934 9.201 1.00 92.56 128 GLY A CA 1
ATOM 1021 C C . GLY A 1 128 ? -12.798 -2.130 8.494 1.00 92.56 128 GLY A C 1
ATOM 1022 O O . GLY A 1 128 ? -12.868 -3.237 9.021 1.00 92.56 128 GLY A O 1
ATOM 1023 N N . GLU A 1 129 ? -12.126 -1.941 7.354 1.00 95.31 129 GLU A N 1
ATOM 1024 C CA . GLU A 1 129 ? -11.377 -3.015 6.690 1.00 95.31 129 GLU A CA 1
ATOM 1025 C C . GLU A 1 129 ? -10.024 -3.250 7.393 1.00 95.31 129 GLU A C 1
ATOM 1027 O O . GLU A 1 129 ? -9.087 -2.462 7.252 1.00 95.31 129 GLU A O 1
ATOM 1032 N N . ASN A 1 130 ? -9.920 -4.332 8.175 1.00 95.50 130 ASN A N 1
ATOM 1033 C CA . ASN A 1 130 ? -8.688 -4.759 8.849 1.00 95.50 130 ASN A CA 1
ATOM 1034 C C . ASN A 1 130 ? -8.722 -6.277 9.154 1.00 95.50 130 ASN A C 1
ATOM 1036 O O . ASN A 1 130 ? -9.734 -6.742 9.683 1.00 95.50 130 ASN A O 1
ATOM 1040 N N . PRO A 1 131 ? -7.649 -7.059 8.904 1.00 95.94 131 PRO A N 1
ATOM 1041 C CA . PRO A 1 131 ? -6.409 -6.692 8.215 1.00 95.94 131 PRO A CA 1
ATOM 1042 C C . PRO A 1 131 ? -6.607 -6.508 6.707 1.00 95.94 131 PRO A C 1
ATOM 1044 O O . PRO A 1 131 ? -7.560 -7.021 6.125 1.00 95.94 131 PRO A O 1
ATOM 1047 N N . VAL A 1 132 ? -5.669 -5.810 6.063 1.00 97.62 132 VAL A N 1
ATOM 1048 C CA . VAL A 1 132 ? -5.657 -5.654 4.603 1.00 97.62 132 VAL A CA 1
ATOM 1049 C C . VAL A 1 132 ? -4.576 -6.510 3.969 1.00 97.62 132 VAL A C 1
ATOM 1051 O O . VAL A 1 132 ? -3.394 -6.381 4.281 1.00 97.62 132 VAL A O 1
ATOM 1054 N N . TYR A 1 133 ? -4.999 -7.353 3.031 1.00 97.75 133 TYR A N 1
ATOM 1055 C CA . TYR A 1 133 ? -4.136 -8.204 2.222 1.00 97.75 133 TYR A CA 1
ATOM 1056 C C . TYR A 1 133 ? -3.768 -7.478 0.928 1.00 97.75 133 TYR A C 1
ATOM 1058 O O . TYR A 1 133 ? -4.643 -7.066 0.160 1.00 97.75 133 TYR A O 1
ATOM 1066 N N . LEU A 1 134 ? -2.470 -7.304 0.697 1.00 97.69 134 LEU A N 1
ATOM 1067 C CA . LEU A 1 134 ? -1.925 -6.484 -0.373 1.00 97.69 134 LEU A CA 1
ATOM 1068 C C . LEU A 1 134 ? -0.882 -7.255 -1.182 1.00 97.69 134 LEU A C 1
ATOM 1070 O O . LEU A 1 134 ? 0.184 -7.590 -0.682 1.00 97.69 134 LEU A O 1
ATOM 1074 N N . GLU A 1 135 ? -1.143 -7.416 -2.469 1.00 97.81 135 GLU A N 1
ATOM 1075 C CA . GLU A 1 135 ? -0.137 -7.709 -3.480 1.00 97.81 135 GLU A CA 1
ATOM 1076 C C . GLU A 1 135 ? 0.405 -6.378 -4.022 1.00 97.81 135 GLU A C 1
ATOM 1078 O O . GLU A 1 135 ? -0.318 -5.593 -4.649 1.00 97.81 135 GLU A O 1
ATOM 1083 N N . LEU A 1 136 ? 1.690 -6.102 -3.788 1.00 97.69 136 LEU A N 1
ATOM 1084 C CA . LEU A 1 136 ? 2.314 -4.859 -4.221 1.00 97.69 136 LEU A CA 1
ATOM 1085 C C . LEU A 1 136 ? 3.238 -5.074 -5.408 1.00 97.69 136 LEU A C 1
ATOM 1087 O O . LEU A 1 136 ? 4.141 -5.908 -5.407 1.00 97.69 136 LEU A O 1
ATOM 1091 N N . HIS A 1 137 ? 3.057 -4.209 -6.390 1.00 97.38 137 HIS A N 1
ATOM 1092 C CA . HIS A 1 137 ? 3.901 -4.112 -7.557 1.00 97.38 137 HIS A CA 1
ATOM 1093 C C . HIS A 1 137 ? 4.459 -2.708 -7.751 1.00 97.38 137 HIS A C 1
ATOM 1095 O O . HIS A 1 137 ? 3.927 -1.721 -7.239 1.00 97.38 137 HIS A O 1
ATOM 1101 N N . TRP A 1 138 ? 5.505 -2.611 -8.565 1.00 96.88 138 TRP A N 1
ATOM 1102 C CA . TRP A 1 138 ? 6.117 -1.350 -8.941 1.00 96.88 138 TRP A CA 1
ATOM 1103 C C . TRP A 1 138 ? 6.492 -1.316 -10.417 1.00 96.88 138 TRP A C 1
ATOM 1105 O O . TRP A 1 138 ? 6.901 -2.320 -10.993 1.00 96.88 138 TRP A O 1
ATOM 1115 N N . ARG A 1 139 ? 6.392 -0.146 -11.041 1.00 95.19 139 ARG A N 1
ATOM 1116 C CA . ARG A 1 139 ? 6.917 0.100 -12.389 1.00 95.19 139 ARG A CA 1
ATOM 1117 C C . ARG A 1 139 ? 7.698 1.405 -12.421 1.00 95.19 139 ARG A C 1
ATOM 1119 O O . ARG A 1 139 ? 7.386 2.346 -11.695 1.00 95.19 139 ARG A O 1
ATOM 1126 N N . LYS A 1 140 ? 8.720 1.464 -13.271 1.00 92.75 140 LYS A N 1
ATOM 1127 C CA . LYS A 1 140 ? 9.549 2.666 -13.439 1.00 92.75 140 LYS A CA 1
ATOM 1128 C C . LYS A 1 140 ? 8.778 3.797 -14.132 1.00 92.75 140 LYS A C 1
ATOM 1130 O O . LYS A 1 140 ? 8.892 4.959 -13.769 1.00 92.75 140 LYS A O 1
ATOM 1135 N N . ASP A 1 141 ? 7.970 3.465 -15.126 1.00 91.75 141 ASP A N 1
ATOM 1136 C CA . ASP A 1 141 ? 7.149 4.423 -15.860 1.00 91.75 141 ASP A CA 1
ATOM 1137 C C . ASP A 1 141 ? 5.923 3.716 -16.461 1.00 91.75 141 ASP A C 1
ATOM 1139 O O . ASP A 1 141 ? 5.661 2.549 -16.168 1.00 91.75 141 ASP A O 1
ATOM 1143 N N . SER A 1 142 ? 5.124 4.426 -17.262 1.00 88.56 142 SER A N 1
ATOM 1144 C CA . SER A 1 142 ? 3.919 3.870 -17.891 1.00 88.56 142 SER A CA 1
ATOM 1145 C C . SER A 1 142 ? 4.198 2.790 -18.941 1.00 88.56 142 SER A C 1
ATOM 1147 O O . SER A 1 142 ? 3.286 2.022 -19.239 1.00 88.56 142 SER A O 1
ATOM 1149 N N . LYS A 1 143 ? 5.418 2.727 -19.489 1.00 91.88 143 LYS A N 1
ATOM 1150 C CA . LYS A 1 143 ? 5.842 1.764 -20.516 1.00 91.88 143 LYS A CA 1
ATOM 1151 C C . LYS A 1 143 ? 6.622 0.587 -19.927 1.00 91.88 143 LYS A C 1
ATOM 1153 O O . LYS A 1 143 ? 6.709 -0.460 -20.560 1.00 91.88 143 LYS A O 1
ATOM 1158 N N . ALA A 1 144 ? 7.192 0.751 -18.737 1.00 92.69 144 ALA A N 1
ATOM 1159 C CA . ALA A 1 144 ? 7.940 -0.287 -18.049 1.00 92.69 144 ALA A CA 1
ATOM 1160 C C . ALA A 1 144 ? 7.042 -1.443 -17.583 1.00 92.69 144 ALA A C 1
ATOM 1162 O O . ALA A 1 144 ? 5.893 -1.251 -17.172 1.00 92.69 144 ALA A O 1
ATOM 1163 N N . SER A 1 145 ? 7.611 -2.650 -17.579 1.00 93.62 145 SER A N 1
ATOM 1164 C CA . SER A 1 145 ? 6.963 -3.830 -17.018 1.00 93.62 145 SER A CA 1
ATOM 1165 C C . SER A 1 145 ? 6.737 -3.679 -15.514 1.00 93.62 145 SER A C 1
ATOM 1167 O O . SER A 1 145 ? 7.542 -3.090 -14.786 1.00 93.62 145 SER A O 1
ATOM 1169 N N . ARG A 1 146 ? 5.636 -4.263 -15.046 1.00 95.06 146 ARG A N 1
ATOM 1170 C CA . ARG A 1 146 ? 5.286 -4.340 -13.632 1.00 95.06 146 ARG A CA 1
ATOM 1171 C C . ARG A 1 146 ? 6.198 -5.362 -12.937 1.00 95.06 146 ARG A C 1
ATOM 1173 O O . ARG A 1 146 ? 6.203 -6.524 -13.322 1.00 95.06 146 ARG A O 1
ATOM 1180 N N . LYS A 1 147 ? 6.962 -4.934 -11.933 1.00 96.12 147 LYS A N 1
ATOM 1181 C CA . LYS A 1 147 ? 7.808 -5.786 -11.084 1.00 96.12 147 LYS A CA 1
ATOM 1182 C C . LYS A 1 147 ? 7.092 -6.075 -9.766 1.00 96.12 147 LYS A C 1
ATOM 1184 O O . LYS A 1 147 ? 6.500 -5.164 -9.187 1.00 96.12 147 LYS A O 1
ATOM 1189 N N . LEU A 1 148 ? 7.114 -7.327 -9.318 1.00 96.69 148 LEU A N 1
ATOM 1190 C CA . LEU A 1 148 ? 6.582 -7.717 -8.012 1.00 96.69 148 LEU A CA 1
ATOM 1191 C C . LEU A 1 148 ? 7.489 -7.168 -6.907 1.00 96.69 148 LEU A C 1
ATOM 1193 O O . LEU A 1 148 ? 8.707 -7.278 -7.009 1.00 96.69 148 LEU A O 1
ATOM 1197 N N . VAL A 1 149 ? 6.883 -6.574 -5.879 1.00 96.62 149 VAL A N 1
ATOM 1198 C CA . VAL A 1 149 ? 7.577 -6.164 -4.648 1.00 96.62 149 VAL A CA 1
ATOM 1199 C C . VAL A 1 149 ? 7.378 -7.213 -3.561 1.00 96.62 149 VAL A C 1
ATOM 1201 O O . VAL A 1 149 ? 8.335 -7.573 -2.893 1.00 96.62 149 VAL A O 1
ATOM 1204 N N . GLY A 1 150 ? 6.149 -7.712 -3.399 1.00 96.69 150 GLY A N 1
ATOM 1205 C CA . GLY A 1 150 ? 5.828 -8.739 -2.409 1.00 96.69 150 GLY A CA 1
ATOM 1206 C C . GLY A 1 150 ? 4.341 -8.796 -2.063 1.00 96.69 150 GLY A C 1
ATOM 1207 O O . GLY A 1 150 ? 3.544 -7.988 -2.556 1.00 96.69 150 GLY A O 1
ATOM 1208 N N . GLY A 1 151 ? 3.988 -9.765 -1.218 1.00 97.19 151 GLY A N 1
ATOM 1209 C CA . GLY A 1 151 ? 2.688 -9.876 -0.565 1.00 97.19 151 GLY A CA 1
ATOM 1210 C C . GLY A 1 151 ? 2.769 -9.391 0.882 1.00 97.19 151 GLY A C 1
ATOM 1211 O O . GLY A 1 151 ? 3.738 -9.666 1.587 1.00 97.19 151 GLY A O 1
ATOM 1212 N N . PHE A 1 152 ? 1.759 -8.655 1.333 1.00 97.06 152 PHE A N 1
ATOM 1213 C CA . PHE A 1 152 ? 1.755 -8.006 2.640 1.00 97.06 152 PHE A CA 1
ATOM 1214 C C . PHE A 1 152 ? 0.400 -8.137 3.325 1.00 97.06 152 PHE A C 1
ATOM 1216 O O . PHE A 1 152 ? -0.646 -8.023 2.691 1.00 97.06 152 PHE A O 1
ATOM 1223 N N . ILE A 1 153 ? 0.429 -8.312 4.641 1.00 97.00 153 ILE A N 1
ATOM 1224 C CA . ILE A 1 153 ? -0.732 -8.231 5.524 1.00 97.00 153 ILE A CA 1
ATOM 1225 C C . ILE A 1 153 ? -0.526 -7.011 6.415 1.00 97.00 153 ILE A C 1
ATOM 1227 O O . ILE A 1 153 ? 0.432 -6.950 7.188 1.00 97.00 153 ILE A O 1
ATOM 1231 N N . LEU A 1 154 ? -1.401 -6.023 6.268 1.00 96.69 154 LEU A N 1
ATOM 1232 C CA . LEU A 1 154 ? -1.321 -4.743 6.953 1.00 96.69 154 LEU A CA 1
ATOM 1233 C C . LEU A 1 154 ? -2.348 -4.720 8.085 1.00 96.69 154 LEU A C 1
ATOM 1235 O O . LEU A 1 154 ? -3.542 -4.881 7.829 1.00 96.69 154 LEU A O 1
ATOM 1239 N N . ASP A 1 155 ? -1.896 -4.456 9.310 1.00 96.75 155 ASP A N 1
ATOM 1240 C CA . ASP A 1 155 ? -2.778 -4.042 10.402 1.00 96.75 155 ASP A CA 1
ATOM 1241 C C . ASP A 1 155 ? -3.001 -2.531 10.293 1.00 96.75 155 ASP A C 1
ATOM 1243 O O . ASP A 1 155 ? -2.259 -1.708 10.836 1.00 96.75 155 ASP A O 1
ATOM 1247 N N . VAL A 1 156 ? -3.996 -2.160 9.495 1.00 95.81 156 VAL A N 1
ATOM 1248 C CA . VAL A 1 156 ? -4.286 -0.774 9.122 1.00 95.81 156 VAL A CA 1
ATOM 1249 C C . VAL A 1 156 ? -4.701 0.033 10.348 1.00 95.81 156 VAL A C 1
ATOM 1251 O O . VAL A 1 156 ? -4.272 1.176 10.498 1.00 95.81 156 VAL A O 1
ATOM 1254 N N . THR A 1 157 ? -5.466 -0.579 11.258 1.00 94.62 157 THR A N 1
ATOM 1255 C CA . THR A 1 157 ? -5.889 0.050 12.513 1.00 94.62 157 THR A CA 1
ATOM 1256 C C . THR A 1 157 ? -4.689 0.364 13.402 1.00 94.62 157 THR A C 1
ATOM 1258 O O . THR A 1 157 ? -4.587 1.473 13.928 1.00 94.62 157 THR A O 1
ATOM 1261 N N . ALA A 1 158 ? -3.746 -0.571 13.552 1.00 94.88 158 ALA A N 1
ATOM 1262 C CA . ALA A 1 158 ? -2.540 -0.314 14.333 1.00 94.88 158 ALA A CA 1
ATOM 1263 C C . ALA A 1 158 ? -1.626 0.722 13.656 1.00 94.88 158 ALA A C 1
ATOM 1265 O O . ALA A 1 158 ? -1.128 1.631 14.319 1.00 94.88 158 ALA A O 1
ATOM 1266 N N . LEU A 1 159 ? -1.450 0.644 12.333 1.00 95.19 159 LEU A N 1
ATOM 1267 C CA . LEU A 1 159 ? -0.659 1.614 11.570 1.00 95.19 159 LEU A CA 1
ATOM 1268 C C . LEU A 1 159 ? -1.221 3.041 11.660 1.00 95.19 159 LEU A C 1
ATOM 1270 O O . LEU A 1 159 ? -0.454 4.001 11.764 1.00 95.19 159 LEU A O 1
ATOM 1274 N N . GLU A 1 160 ? -2.543 3.199 11.602 1.00 95.25 160 GLU A N 1
ATOM 1275 C CA . GLU A 1 160 ? -3.211 4.488 11.782 1.00 95.25 160 GLU A CA 1
ATOM 1276 C C . GLU A 1 160 ? -3.043 5.003 13.213 1.00 95.25 160 GLU A C 1
ATOM 1278 O O . GLU A 1 160 ? -2.595 6.135 13.400 1.00 95.25 160 GLU A O 1
ATOM 1283 N N . LYS A 1 161 ? -3.323 4.162 14.216 1.00 94.12 161 LYS A N 1
ATOM 1284 C CA . LYS A 1 161 ? -3.190 4.510 15.638 1.00 94.12 161 LYS A CA 1
ATOM 1285 C C . LYS A 1 161 ? -1.785 5.001 15.987 1.00 94.12 161 LYS A C 1
ATOM 1287 O O . LYS A 1 161 ? -1.628 5.939 16.763 1.00 94.12 161 LYS A O 1
ATOM 1292 N N . GLU A 1 162 ? -0.766 4.396 15.387 1.00 94.12 162 GLU A N 1
ATOM 1293 C CA . GLU A 1 162 ? 0.639 4.760 15.586 1.00 94.12 162 GLU A CA 1
ATOM 1294 C C . GLU A 1 162 ? 1.093 5.944 14.715 1.00 94.12 162 GLU A C 1
ATOM 1296 O O . GLU A 1 162 ? 2.252 6.368 14.779 1.00 94.12 162 GLU A O 1
ATOM 1301 N N . GLY A 1 163 ? 0.196 6.500 13.896 1.00 94.44 163 GLY A N 1
ATOM 1302 C CA . GLY A 1 163 ? 0.417 7.691 13.079 1.00 94.44 163 GLY A CA 1
ATOM 1303 C C . GLY A 1 163 ? 1.201 7.448 11.789 1.00 94.44 163 GLY A C 1
ATOM 1304 O O . GLY A 1 163 ? 1.700 8.406 11.193 1.00 94.44 163 GLY A O 1
ATOM 1305 N N . TYR A 1 164 ? 1.350 6.193 11.354 1.00 95.50 164 TYR A N 1
ATOM 1306 C CA . TYR A 1 164 ? 1.949 5.867 10.056 1.00 95.50 164 TYR A CA 1
ATOM 1307 C C . TYR A 1 164 ? 0.982 6.118 8.898 1.00 95.50 164 TYR A C 1
ATOM 1309 O O . TYR A 1 164 ? 1.429 6.478 7.809 1.00 95.50 164 TYR A O 1
ATOM 1317 N N . LEU A 1 165 ? -0.322 5.962 9.125 1.00 96.25 165 LEU A N 1
ATOM 1318 C CA . LEU A 1 165 ? -1.377 6.234 8.145 1.00 96.25 165 LEU A CA 1
ATOM 1319 C C . LEU A 1 165 ? -2.208 7.453 8.549 1.00 96.25 165 LEU A C 1
ATOM 1321 O O . LEU A 1 165 ? -2.028 8.017 9.627 1.00 96.25 165 LEU A O 1
ATOM 1325 N N . VAL A 1 166 ? -3.078 7.897 7.643 1.00 95.12 166 VAL A N 1
ATOM 1326 C CA . VAL A 1 166 ? -3.947 9.058 7.856 1.00 95.12 166 VAL A CA 1
ATOM 1327 C C . VAL A 1 166 ? -5.387 8.659 7.570 1.00 95.12 166 VAL A C 1
ATOM 1329 O O . VAL A 1 166 ? -5.701 8.327 6.425 1.00 95.12 166 VAL A O 1
ATOM 1332 N N . GLY A 1 167 ? -6.239 8.732 8.589 1.00 94.12 167 GLY A N 1
ATOM 1333 C CA . GLY A 1 167 ? -7.688 8.710 8.427 1.00 94.12 167 GLY A CA 1
ATOM 1334 C C . GLY A 1 167 ? -8.180 9.943 7.668 1.00 94.12 167 GLY A C 1
ATOM 1335 O O . GLY A 1 167 ? -7.669 11.055 7.829 1.00 94.12 167 GLY A O 1
ATOM 1336 N N . LEU A 1 168 ? -9.148 9.734 6.791 1.00 94.00 168 LEU A N 1
ATOM 1337 C CA . LEU A 1 168 ? -9.843 10.749 6.014 1.00 94.00 168 LEU A CA 1
ATOM 1338 C C . LEU A 1 168 ? -11.152 11.129 6.719 1.00 94.00 168 LEU A C 1
ATOM 1340 O O . LEU A 1 168 ? -11.637 10.428 7.603 1.00 94.00 168 LEU A O 1
ATOM 1344 N N . SER A 1 169 ? -11.743 12.258 6.326 1.00 91.50 169 SER A N 1
ATOM 1345 C CA . SER A 1 169 ? -12.968 12.780 6.952 1.00 91.50 169 SER A CA 1
ATOM 1346 C C . SER A 1 169 ? -14.191 11.872 6.797 1.00 91.50 169 SER A C 1
ATOM 1348 O O . SER A 1 169 ? -15.148 12.010 7.548 1.00 91.50 169 SER A O 1
ATOM 1350 N N . ASP A 1 170 ? -14.178 10.976 5.813 1.00 92.62 170 ASP A N 1
ATOM 1351 C CA . ASP A 1 170 ? -15.226 9.987 5.552 1.00 92.62 170 ASP A CA 1
ATOM 1352 C C . ASP A 1 170 ? -14.999 8.654 6.287 1.00 92.62 170 ASP A C 1
ATOM 1354 O O . ASP A 1 170 ? -15.774 7.719 6.105 1.00 92.62 170 ASP A O 1
ATOM 1358 N N . GLY A 1 171 ? -13.968 8.573 7.136 1.00 92.00 171 GLY A N 1
ATOM 1359 C CA . GLY A 1 171 ? -13.610 7.379 7.905 1.00 92.00 171 GLY A CA 1
ATOM 1360 C C . GLY A 1 171 ? -12.661 6.428 7.176 1.00 92.00 171 GLY A C 1
ATOM 1361 O O . GLY A 1 171 ? -12.143 5.499 7.793 1.00 92.00 171 GLY A O 1
ATOM 1362 N N . ASP A 1 172 ? -12.392 6.658 5.892 1.00 96.31 172 ASP A N 1
ATOM 1363 C CA . ASP A 1 172 ? -11.472 5.820 5.133 1.00 96.31 172 ASP A CA 1
ATOM 1364 C C . ASP A 1 172 ? -10.021 6.132 5.481 1.00 96.31 172 ASP A C 1
ATOM 1366 O O . ASP A 1 172 ? -9.662 7.247 5.844 1.00 96.31 172 ASP A O 1
ATOM 1370 N N . ILE A 1 173 ? -9.141 5.155 5.307 1.00 96.88 173 ILE A N 1
ATOM 1371 C CA . ILE A 1 173 ? -7.728 5.288 5.639 1.00 96.88 173 ILE A CA 1
ATOM 1372 C C . ILE A 1 173 ? -6.925 5.433 4.351 1.00 96.88 173 ILE A C 1
ATOM 1374 O O . ILE A 1 173 ? -6.991 4.609 3.431 1.00 96.88 173 ILE A O 1
ATOM 1378 N N . ARG A 1 174 ? -6.123 6.496 4.271 1.00 96.69 174 ARG A N 1
ATOM 1379 C CA . ARG A 1 174 ? -5.196 6.710 3.162 1.00 96.69 174 ARG A CA 1
ATOM 1380 C C . ARG A 1 174 ? -3.876 6.006 3.436 1.00 96.69 174 ARG A C 1
ATOM 1382 O O . ARG A 1 174 ? -3.152 6.345 4.373 1.00 96.69 174 ARG A O 1
ATOM 1389 N N . VAL A 1 175 ? -3.506 5.112 2.525 1.00 96.62 175 VAL A N 1
ATOM 1390 C CA . VAL A 1 175 ? -2.187 4.478 2.499 1.00 96.62 175 VAL A CA 1
ATOM 1391 C C . VAL A 1 175 ? -1.314 5.150 1.465 1.00 96.62 175 VAL A C 1
ATOM 1393 O O . VAL A 1 175 ? -1.697 5.296 0.308 1.00 96.62 175 VAL A O 1
ATOM 1396 N N . ARG A 1 17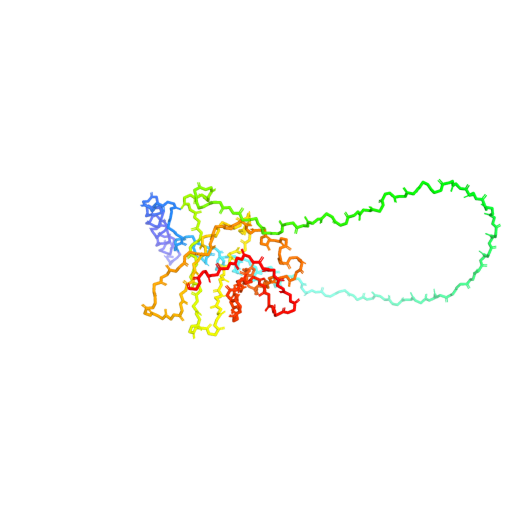6 ? -0.111 5.545 1.869 1.00 96.06 176 ARG A N 1
ATOM 1397 C CA . ARG A 1 176 ? 0.889 6.086 0.958 1.00 96.06 176 ARG A CA 1
ATOM 1398 C C . ARG A 1 176 ? 2.087 5.154 0.915 1.00 96.06 176 ARG A C 1
ATOM 1400 O O . ARG A 1 176 ? 2.687 4.865 1.946 1.00 96.06 176 ARG A O 1
ATOM 1407 N N . LEU A 1 177 ? 2.432 4.726 -0.293 1.00 96.75 177 LEU A N 1
ATOM 1408 C CA . LEU A 1 177 ? 3.646 3.974 -0.584 1.00 96.75 177 LEU A CA 1
ATOM 1409 C C . LEU A 1 177 ? 4.641 4.893 -1.284 1.00 96.75 177 LEU A C 1
ATOM 1411 O O . LEU A 1 177 ? 4.247 5.720 -2.109 1.00 96.75 177 LEU A O 1
ATOM 1415 N N . MET A 1 178 ? 5.917 4.764 -0.950 1.00 95.31 178 MET A N 1
ATOM 1416 C CA . MET A 1 178 ? 6.998 5.608 -1.454 1.00 95.31 178 MET A CA 1
ATOM 1417 C C . MET A 1 178 ? 8.188 4.731 -1.806 1.00 95.31 178 MET A C 1
ATOM 1419 O O . MET A 1 178 ? 8.589 3.912 -0.986 1.00 95.31 178 MET A O 1
ATOM 1423 N N . ARG A 1 179 ? 8.770 4.925 -2.988 1.00 94.69 179 ARG A N 1
ATOM 1424 C CA . ARG A 1 179 ? 10.036 4.295 -3.364 1.00 94.69 179 ARG A CA 1
ATOM 1425 C C . ARG A 1 179 ? 11.161 5.313 -3.320 1.00 94.69 179 ARG A C 1
ATOM 1427 O O . ARG A 1 179 ? 11.060 6.392 -3.908 1.00 94.69 179 ARG A O 1
ATOM 1434 N N . GLU A 1 180 ? 12.239 4.957 -2.646 1.00 93.12 180 GLU A N 1
ATOM 1435 C CA . GLU A 1 180 ? 13.440 5.780 -2.583 1.00 93.12 180 GLU A CA 1
ATOM 1436 C C . GLU A 1 180 ? 14.436 5.441 -3.704 1.00 93.12 180 GLU A C 1
ATOM 1438 O O . GLU A 1 180 ? 14.283 4.437 -4.407 1.00 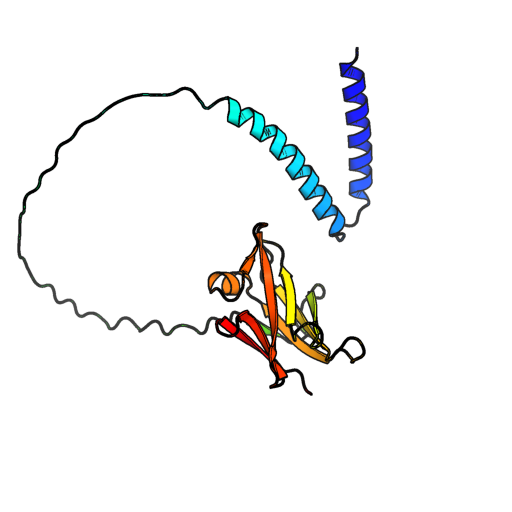93.12 180 GLU A O 1
ATOM 1443 N N . PRO A 1 181 ? 15.438 6.307 -3.954 1.00 90.44 181 PRO A N 1
ATOM 1444 C CA . PRO A 1 181 ? 16.458 6.051 -4.970 1.00 90.44 181 PRO A CA 1
ATOM 1445 C C . PRO A 1 181 ? 17.271 4.772 -4.738 1.00 90.44 181 PRO A C 1
ATOM 1447 O O . PRO A 1 181 ? 17.787 4.221 -5.706 1.00 90.44 181 PRO A O 1
ATOM 1450 N N . ASP A 1 182 ? 17.348 4.298 -3.492 1.00 90.50 182 ASP A N 1
ATOM 1451 C CA . ASP A 1 182 ? 17.987 3.036 -3.097 1.00 90.50 182 ASP A CA 1
ATOM 1452 C C . ASP A 1 182 ? 17.189 1.788 -3.516 1.00 90.50 182 ASP A C 1
ATOM 1454 O O . ASP A 1 182 ? 17.646 0.670 -3.322 1.00 90.50 182 ASP A O 1
ATOM 1458 N N . GLY A 1 183 ? 15.999 1.968 -4.096 1.00 91.88 183 GLY A N 1
ATOM 1459 C CA . GLY A 1 183 ? 15.137 0.884 -4.546 1.00 91.88 183 GLY A CA 1
ATOM 1460 C C . GLY A 1 183 ? 14.178 0.357 -3.484 1.00 91.88 183 GLY A C 1
ATOM 1461 O O . GLY A 1 183 ? 13.266 -0.396 -3.844 1.00 91.88 183 GLY A O 1
ATOM 1462 N N . ARG A 1 184 ? 14.305 0.797 -2.227 1.00 95.81 184 ARG A N 1
ATOM 1463 C CA . ARG A 1 184 ? 13.435 0.382 -1.127 1.00 95.81 184 ARG A CA 1
ATOM 1464 C C . ARG A 1 184 ? 12.079 1.056 -1.208 1.00 95.81 184 ARG A C 1
ATOM 1466 O O . ARG A 1 184 ? 11.949 2.228 -1.574 1.00 95.81 184 ARG A O 1
ATOM 1473 N N . VAL A 1 185 ? 11.059 0.295 -0.843 1.00 96.00 185 VAL A N 1
ATOM 1474 C CA . VAL A 1 185 ? 9.673 0.732 -0.766 1.00 96.00 185 VAL A CA 1
ATOM 1475 C C . VAL A 1 185 ? 9.274 0.846 0.695 1.00 96.00 185 VAL A C 1
ATOM 1477 O O . VAL A 1 185 ? 9.514 -0.046 1.506 1.00 96.00 185 VAL A O 1
ATOM 1480 N N . TYR A 1 186 ? 8.630 1.958 1.011 1.00 96.50 186 TYR A N 1
ATOM 1481 C CA . TYR A 1 186 ? 8.165 2.304 2.338 1.00 96.50 186 TYR A CA 1
ATOM 1482 C C . TYR A 1 186 ? 6.662 2.537 2.315 1.00 96.50 186 TYR A C 1
ATOM 1484 O O . TYR A 1 186 ? 6.138 3.105 1.354 1.00 96.50 186 TYR A O 1
ATOM 1492 N N . VAL A 1 187 ? 5.987 2.195 3.407 1.00 96.44 187 VAL A N 1
ATOM 1493 C CA . VAL A 1 187 ? 4.642 2.694 3.701 1.00 96.44 187 VAL A CA 1
ATOM 1494 C C . VAL A 1 187 ? 4.714 3.740 4.802 1.00 96.44 187 VAL A C 1
ATOM 1496 O O . VAL A 1 187 ? 5.448 3.577 5.775 1.00 96.44 187 VAL A O 1
ATOM 1499 N N . GLY A 1 188 ? 3.975 4.834 4.658 1.00 94.56 188 GLY A N 1
ATOM 1500 C CA . GLY A 1 188 ? 3.897 5.844 5.707 1.00 94.56 188 GLY A CA 1
ATOM 1501 C C . GLY A 1 188 ? 3.427 7.207 5.228 1.00 94.56 188 GLY A C 1
ATOM 1502 O O . GLY A 1 188 ? 3.364 7.493 4.032 1.00 94.56 188 GLY A O 1
ATOM 1503 N 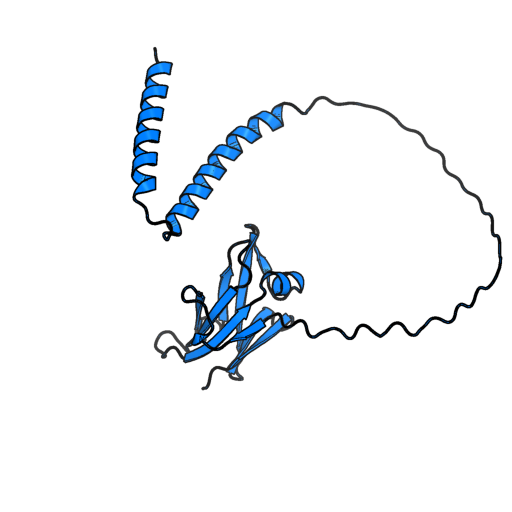N . ARG A 1 189 ? 3.129 8.084 6.184 1.00 93.31 189 ARG A N 1
ATOM 1504 C CA . ARG A 1 189 ? 2.642 9.444 5.935 1.00 93.31 189 ARG A CA 1
ATOM 1505 C C . ARG A 1 189 ? 3.725 10.349 5.344 1.00 93.31 189 ARG A C 1
ATOM 1507 O O . ARG A 1 189 ? 3.446 11.152 4.447 1.00 93.31 189 ARG A O 1
ATOM 1514 N N . SER A 1 190 ? 4.953 10.228 5.845 1.00 90.88 190 SER A N 1
ATOM 1515 C CA . SER A 1 190 ? 6.087 11.096 5.509 1.00 90.88 190 SER A CA 1
ATOM 1516 C C . SER A 1 190 ? 7.419 10.341 5.544 1.00 90.88 190 SER A C 1
ATOM 1518 O O . SER A 1 190 ? 7.476 9.171 5.909 1.00 90.88 190 SER A O 1
ATOM 1520 N N . VAL A 1 191 ? 8.502 11.026 5.169 1.00 87.50 191 VAL A N 1
ATOM 1521 C CA . VAL A 1 191 ? 9.882 10.508 5.233 1.00 87.50 191 VAL A CA 1
ATOM 1522 C C . VAL A 1 191 ? 10.291 10.161 6.673 1.00 87.50 191 VAL A C 1
ATOM 1524 O O . VAL A 1 191 ? 10.997 9.186 6.896 1.00 87.50 191 VAL A O 1
ATOM 1527 N N . GLU A 1 192 ? 9.798 10.917 7.653 1.00 89.12 192 GLU A N 1
ATOM 1528 C CA . GLU A 1 192 ? 10.113 10.737 9.078 1.00 89.12 192 GLU A CA 1
ATOM 1529 C C . GLU A 1 192 ? 9.273 9.643 9.749 1.00 89.12 192 GLU A C 1
ATOM 1531 O O . GLU A 1 192 ? 9.684 9.060 10.750 1.00 89.12 192 GLU A O 1
ATOM 1536 N N . LYS A 1 193 ? 8.083 9.355 9.208 1.00 92.81 193 LYS A N 1
ATOM 1537 C CA . LYS A 1 193 ? 7.128 8.409 9.791 1.00 92.81 193 LYS A CA 1
ATOM 1538 C C . LYS A 1 193 ? 6.701 7.390 8.744 1.00 92.81 193 LYS A C 1
ATOM 1540 O O . LYS A 1 193 ? 5.648 7.510 8.111 1.00 92.81 193 LYS A O 1
ATOM 1545 N N . ARG A 1 194 ? 7.564 6.393 8.560 1.00 94.25 194 ARG A N 1
ATOM 1546 C CA . ARG A 1 194 ? 7.412 5.318 7.579 1.00 94.25 194 ARG A CA 1
ATOM 1547 C C . ARG A 1 194 ? 8.067 4.025 8.039 1.00 94.25 194 ARG A C 1
ATOM 1549 O O . ARG A 1 194 ? 8.932 4.042 8.910 1.00 94.25 194 ARG A O 1
ATOM 1556 N N . ILE A 1 195 ? 7.663 2.930 7.412 1.00 94.62 195 ILE A N 1
ATOM 1557 C CA . ILE A 1 195 ? 8.158 1.579 7.663 1.00 94.62 195 ILE A CA 1
ATOM 1558 C C . ILE A 1 195 ? 8.619 1.000 6.322 1.00 94.62 195 ILE A C 1
ATOM 1560 O O . ILE A 1 195 ? 7.868 1.105 5.345 1.00 94.62 195 ILE A O 1
ATOM 1564 N N . PRO A 1 196 ? 9.838 0.443 6.230 1.00 95.06 196 PRO A N 1
ATOM 1565 C CA . PRO A 1 196 ? 10.268 -0.274 5.036 1.00 95.06 196 PRO A CA 1
ATOM 1566 C C . PRO A 1 196 ? 9.445 -1.557 4.889 1.00 95.06 196 PRO A C 1
ATOM 1568 O O . PRO A 1 196 ? 9.247 -2.274 5.867 1.00 95.06 196 PRO A O 1
ATOM 1571 N N . ILE A 1 197 ? 8.964 -1.835 3.679 1.00 94.88 197 ILE A N 1
ATOM 1572 C CA . ILE A 1 197 ? 8.132 -3.016 3.400 1.00 94.88 197 ILE A CA 1
ATOM 1573 C C . ILE A 1 197 ? 8.723 -3.932 2.335 1.00 94.88 197 ILE A C 1
ATOM 1575 O O . ILE A 1 197 ? 8.363 -5.093 2.288 1.00 94.88 197 ILE A O 1
ATOM 1579 N N . GLY A 1 198 ? 9.626 -3.453 1.483 1.00 93.69 198 GLY A N 1
ATOM 1580 C CA . GLY A 1 198 ? 10.228 -4.299 0.457 1.00 93.69 198 GLY A CA 1
ATOM 1581 C C . GLY A 1 198 ? 11.193 -3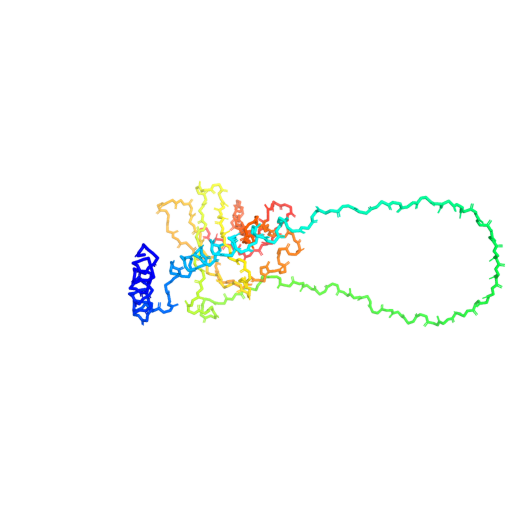.536 -0.431 1.00 93.69 198 GLY A C 1
ATOM 1582 O O . GLY A 1 198 ? 11.493 -2.367 -0.187 1.00 93.69 198 GLY A O 1
ATOM 1583 N N . GLU A 1 199 ? 11.660 -4.188 -1.486 1.00 95.00 199 GLU A N 1
ATOM 1584 C CA . GLU A 1 199 ? 12.602 -3.622 -2.445 1.00 95.00 199 GLU A CA 1
ATOM 1585 C C . GLU A 1 199 ? 12.167 -3.964 -3.869 1.00 95.00 199 GLU A C 1
ATOM 1587 O O . GLU A 1 199 ? 11.607 -5.025 -4.134 1.00 95.00 199 GLU A O 1
ATOM 1592 N N . VAL A 1 200 ? 12.408 -3.046 -4.802 1.00 91.88 200 VAL A N 1
ATOM 1593 C CA . VAL A 1 200 ? 12.213 -3.307 -6.229 1.00 91.88 200 VAL A CA 1
ATOM 1594 C C . VAL A 1 200 ? 13.558 -3.693 -6.823 1.00 91.88 200 VAL A C 1
ATOM 1596 O O . VAL A 1 200 ? 14.388 -2.807 -7.037 1.00 91.88 200 VAL A O 1
ATOM 1599 N N . SER A 1 201 ? 13.752 -4.977 -7.139 1.00 80.25 201 SER A N 1
ATOM 1600 C CA . SER A 1 201 ? 14.948 -5.443 -7.851 1.00 80.25 201 SER A CA 1
ATOM 1601 C C . SER A 1 201 ? 15.106 -4.653 -9.153 1.00 80.25 201 SER A C 1
ATOM 1603 O O . SER A 1 201 ? 14.191 -4.629 -9.988 1.00 80.25 201 SER A O 1
ATOM 1605 N N . THR A 1 202 ? 16.219 -3.931 -9.289 1.00 64.88 202 THR A N 1
ATOM 1606 C CA . THR A 1 202 ? 16.493 -3.009 -10.402 1.00 64.88 202 THR A CA 1
ATOM 1607 C C . THR A 1 202 ? 16.645 -3.706 -11.740 1.00 64.88 202 THR A C 1
ATOM 1609 O O . THR A 1 202 ? 17.007 -4.896 -11.795 1.00 64.88 202 THR A O 1
#

Foldseek 3Di:
DVVVVVVVVVVVVVVVVVVVVVVDPPPDVVVVVVVVVVVVVVVVVVVVVVVVPPDDDDDDDDDDDDDDDDDDDDDDDDPDPPDPPPPPDPDPPCQKDFDAPVPFPPDAAEDEFEVVVVQKDKDKADAPDPFHWYFYWYADHPPGDIFTFGIMTGGQVVCVVVQFWDQDPNRIIIWMWGADPVQWIWIGDDPVRIDTDGGGDD

pLDDT: mean 75.89, std 20.82, range [36.44, 97.81]

Organism: NCBI:txid2126339

Secondary structure (DSSP, 8-state):
-HHHHHHHHHHHHHHHHHHHHTTS-TT-HHHHHHHHHHHHHHHHHHHHHHHTT------------------------------------------EEEE-GGGS-SS-EEEEEETTTTTEEEEEE-TT--SEEEEEEEESSSSSPPEEEEEEEE-HHHHHHTTSSEE-TTS-EEEEEEE-TTSEEEEESSSSSEEEEEE---